Protein AF-A0A7C3B3W0-F1 (afdb_monomer_lite)

pLDDT: mean 92.13, std 6.23,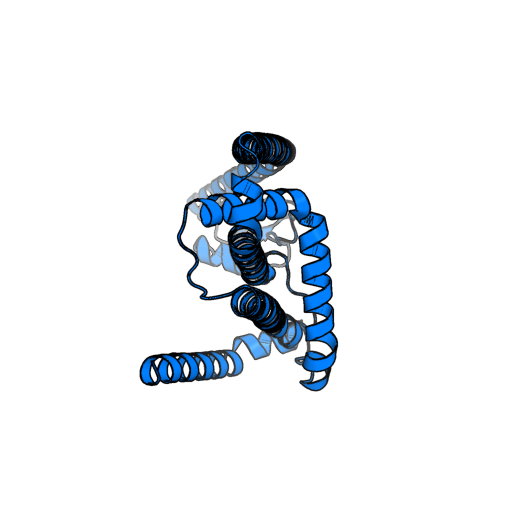 range [67.5, 98.5]

Radius of gyration: 25.46 Å; chains: 1; bounding box: 51×49×71 Å

Structure (mmCIF, N/CA/C/O backbone):
data_AF-A0A7C3B3W0-F1
#
_entry.id   AF-A0A7C3B3W0-F1
#
loop_
_atom_site.group_PDB
_atom_site.id
_atom_site.type_symbol
_atom_site.label_atom_id
_atom_site.label_alt_id
_atom_site.label_comp_id
_atom_site.label_asym_id
_atom_site.label_entity_id
_atom_site.label_seq_id
_atom_site.pdbx_PDB_ins_code
_atom_site.Cartn_x
_atom_site.Cartn_y
_atom_site.Cartn_z
_atom_site.occupancy
_atom_site.B_iso_or_equiv
_atom_site.auth_seq_id
_atom_site.auth_comp_id
_atom_site.auth_asym_id
_atom_site.auth_atom_id
_atom_site.pdbx_PDB_model_num
ATOM 1 N N . MET A 1 1 ? 15.198 -26.832 -5.710 1.00 67.50 1 MET A N 1
ATOM 2 C CA . MET A 1 1 ? 14.040 -26.046 -6.193 1.00 67.50 1 MET A CA 1
ATOM 3 C C . MET A 1 1 ? 12.711 -26.754 -5.912 1.00 67.50 1 MET A C 1
ATOM 5 O O . MET A 1 1 ? 11.933 -26.202 -5.154 1.00 67.50 1 MET A O 1
ATOM 9 N N . LEU A 1 2 ? 12.489 -27.991 -6.386 1.00 77.81 2 LEU A N 1
ATOM 10 C CA . LEU A 1 2 ? 11.231 -28.745 -6.178 1.00 77.81 2 LEU A CA 1
ATOM 11 C C . LEU A 1 2 ? 10.790 -28.906 -4.709 1.00 77.81 2 LEU A C 1
ATOM 13 O O . LEU A 1 2 ? 9.621 -28.700 -4.404 1.00 77.81 2 LEU A O 1
ATOM 17 N N . LEU A 1 3 ? 11.717 -29.217 -3.794 1.00 82.75 3 LEU A N 1
ATOM 18 C CA . LEU A 1 3 ? 11.401 -29.365 -2.366 1.00 82.75 3 LEU A CA 1
ATOM 19 C C . LEU A 1 3 ? 10.889 -28.055 -1.741 1.00 82.75 3 LEU A C 1
ATOM 21 O O . LEU A 1 3 ? 9.914 -28.068 -1.001 1.00 82.75 3 LEU A O 1
ATOM 25 N N . ALA A 1 4 ? 11.508 -26.921 -2.080 1.00 80.56 4 ALA A N 1
ATOM 26 C CA . ALA A 1 4 ? 11.092 -25.613 -1.575 1.00 80.56 4 ALA A CA 1
ATOM 27 C C . ALA A 1 4 ? 9.696 -25.238 -2.090 1.00 80.56 4 ALA A C 1
ATOM 29 O O . ALA A 1 4 ? 8.850 -24.800 -1.317 1.00 80.56 4 ALA A O 1
ATOM 30 N N . THR A 1 5 ? 9.423 -25.482 -3.375 1.00 81.88 5 THR A N 1
ATOM 31 C CA . THR A 1 5 ? 8.099 -25.251 -3.963 1.00 81.88 5 THR A CA 1
ATOM 32 C C . THR A 1 5 ? 7.031 -26.131 -3.311 1.00 81.88 5 THR A C 1
ATOM 34 O O . THR A 1 5 ? 5.960 -25.635 -2.975 1.00 81.88 5 THR A O 1
ATOM 37 N N . ALA A 1 6 ? 7.329 -27.411 -3.072 1.00 83.31 6 ALA A N 1
ATOM 38 C CA . ALA A 1 6 ? 6.405 -28.326 -2.404 1.00 83.31 6 ALA A CA 1
ATOM 39 C C . ALA A 1 6 ? 6.091 -27.886 -0.965 1.00 83.31 6 ALA A C 1
ATOM 41 O O . ALA A 1 6 ? 4.930 -27.914 -0.562 1.00 83.31 6 ALA A O 1
ATOM 42 N N . ILE A 1 7 ? 7.100 -27.424 -0.216 1.00 88.44 7 ILE A N 1
ATOM 43 C CA . ILE A 1 7 ? 6.913 -26.888 1.140 1.00 88.44 7 ILE A CA 1
ATOM 44 C C . ILE A 1 7 ? 6.023 -25.643 1.109 1.00 88.44 7 ILE A C 1
ATOM 46 O O . ILE A 1 7 ? 5.073 -25.569 1.882 1.00 88.44 7 ILE A O 1
ATOM 50 N N . ILE A 1 8 ? 6.281 -24.695 0.201 1.00 85.44 8 ILE A N 1
ATOM 51 C CA . ILE A 1 8 ? 5.470 -23.473 0.072 1.00 85.44 8 ILE A CA 1
ATOM 52 C C . ILE A 1 8 ? 4.007 -23.834 -0.197 1.00 85.44 8 ILE A C 1
ATOM 54 O O . ILE A 1 8 ? 3.123 -23.363 0.511 1.00 85.44 8 ILE A O 1
ATOM 58 N N . VAL A 1 9 ? 3.752 -24.720 -1.165 1.00 82.69 9 VAL A N 1
ATOM 59 C CA . VAL A 1 9 ? 2.390 -25.151 -1.508 1.00 82.69 9 VAL A CA 1
ATOM 60 C C . VAL A 1 9 ? 1.714 -25.847 -0.327 1.00 82.69 9 VAL A C 1
ATOM 62 O O . VAL A 1 9 ? 0.572 -25.526 -0.008 1.00 82.69 9 VAL A O 1
ATOM 65 N N . ALA A 1 10 ? 2.412 -26.759 0.353 1.00 86.69 10 ALA A N 1
ATOM 66 C CA . ALA A 1 10 ? 1.867 -27.457 1.513 1.00 86.69 10 ALA A CA 1
ATOM 67 C C . ALA A 1 10 ? 1.487 -26.478 2.636 1.00 86.69 10 ALA A C 1
ATOM 69 O O . ALA A 1 10 ? 0.379 -26.552 3.165 1.00 86.69 10 ALA A O 1
ATOM 70 N N . VAL A 1 11 ? 2.362 -25.520 2.955 1.00 89.31 11 VAL A N 1
ATOM 71 C CA . VAL A 1 11 ? 2.101 -24.492 3.975 1.00 89.31 11 VAL A CA 1
ATOM 72 C C . VAL A 1 11 ? 0.937 -23.588 3.564 1.00 89.31 11 VAL A C 1
ATOM 74 O O . VAL A 1 11 ? 0.076 -23.301 4.394 1.00 89.31 11 VAL A O 1
ATOM 77 N N . SER A 1 12 ? 0.847 -23.187 2.292 1.00 83.38 12 SER A N 1
ATOM 78 C CA . SER A 1 12 ? -0.283 -22.398 1.788 1.00 83.38 12 SER A CA 1
ATOM 79 C C . SER A 1 12 ? -1.613 -23.150 1.894 1.00 83.38 12 SER A C 1
ATOM 81 O O . SER A 1 12 ? -2.611 -22.559 2.301 1.00 83.38 12 SER A O 1
ATOM 83 N N . ILE A 1 13 ? -1.635 -24.451 1.585 1.00 81.81 13 ILE A N 1
ATOM 84 C CA . ILE A 1 13 ? -2.836 -25.288 1.725 1.00 81.81 13 ILE A CA 1
ATOM 85 C C . ILE A 1 13 ? -3.234 -25.415 3.196 1.00 81.81 13 ILE A C 1
ATOM 87 O O . ILE A 1 13 ? -4.403 -25.229 3.525 1.00 81.81 13 ILE A O 1
ATOM 91 N N . ILE A 1 14 ? -2.277 -25.679 4.091 1.00 88.81 14 ILE A N 1
ATOM 92 C CA . ILE A 1 14 ? -2.538 -25.752 5.537 1.00 88.81 14 ILE A CA 1
ATOM 93 C C . ILE A 1 14 ? -3.105 -24.421 6.042 1.00 88.81 14 ILE A C 1
ATOM 95 O O . ILE A 1 14 ? -4.118 -24.416 6.739 1.00 88.81 14 ILE A O 1
ATOM 99 N N . GLY A 1 15 ? -2.509 -23.293 5.646 1.00 79.56 15 GLY A N 1
ATOM 100 C CA . GLY A 1 15 ? -3.009 -21.961 5.985 1.00 79.56 15 GLY A CA 1
ATOM 101 C C . GLY A 1 15 ? -4.445 -21.736 5.506 1.00 79.56 15 GLY A C 1
ATOM 102 O O . GLY A 1 15 ? -5.266 -21.207 6.251 1.00 79.56 15 GLY A O 1
ATOM 103 N N . LEU A 1 16 ? -4.779 -22.206 4.302 1.00 78.56 16 LEU A N 1
ATOM 104 C CA . LEU A 1 16 ? -6.133 -22.119 3.757 1.00 78.56 16 LEU A CA 1
ATOM 105 C C . LEU A 1 16 ? -7.130 -22.983 4.542 1.00 78.56 16 LEU A C 1
ATOM 107 O O . LEU A 1 16 ? -8.228 -22.522 4.841 1.00 78.56 16 LEU A O 1
ATOM 111 N N . VAL A 1 17 ? -6.744 -24.200 4.933 1.00 81.75 17 VAL A N 1
ATOM 112 C CA . VAL A 1 17 ? -7.572 -25.073 5.780 1.00 81.75 17 VAL A CA 1
ATOM 113 C C . VAL A 1 17 ? -7.820 -24.432 7.146 1.00 81.75 17 VAL A C 1
ATOM 115 O O . VAL A 1 17 ? -8.965 -24.377 7.588 1.00 81.75 17 VAL A O 1
ATOM 118 N N . ILE A 1 18 ? -6.783 -23.885 7.789 1.00 85.94 18 ILE A N 1
ATOM 119 C CA . ILE A 1 18 ? -6.917 -23.162 9.065 1.00 85.94 18 ILE A CA 1
ATOM 120 C C . ILE A 1 18 ? -7.876 -21.980 8.908 1.00 85.94 18 ILE A C 1
ATOM 122 O O . ILE A 1 18 ? -8.756 -21.783 9.743 1.00 85.94 18 ILE A O 1
ATOM 126 N N . LEU A 1 19 ? -7.746 -21.217 7.820 1.00 78.38 19 LEU A N 1
ATOM 127 C CA . LEU A 1 19 ? -8.606 -20.072 7.554 1.00 78.38 19 LEU A CA 1
ATOM 128 C C . LEU A 1 19 ? -10.062 -20.500 7.372 1.00 78.38 19 LEU A C 1
ATOM 130 O O . LEU A 1 19 ? -10.935 -19.839 7.918 1.00 78.38 19 LEU A O 1
ATOM 134 N N . VAL A 1 20 ? -10.334 -21.606 6.671 1.00 79.00 20 VAL A N 1
ATOM 135 C CA . VAL A 1 20 ? -11.691 -22.161 6.500 1.00 79.00 20 VAL A CA 1
ATOM 136 C C . VAL A 1 20 ? -12.280 -22.644 7.828 1.00 79.00 20 VAL A C 1
ATOM 138 O O . VAL A 1 20 ? -13.456 -22.398 8.095 1.00 79.00 20 VAL A O 1
ATOM 141 N N . LEU A 1 21 ? -11.472 -23.281 8.676 1.00 83.88 21 LEU A N 1
ATOM 142 C CA . LEU A 1 21 ? -11.906 -23.833 9.963 1.00 83.88 21 LEU A CA 1
ATOM 143 C C . LEU A 1 21 ? -11.931 -22.804 11.105 1.00 83.88 21 LEU A C 1
ATOM 145 O O . LEU A 1 21 ? -12.349 -23.136 12.212 1.00 83.88 21 LEU A O 1
ATOM 149 N N . CYS A 1 22 ? -11.494 -21.566 10.861 1.00 85.12 22 CYS A N 1
ATOM 150 C CA . CYS A 1 22 ? -11.449 -20.528 11.882 1.00 85.12 22 CYS A CA 1
ATOM 151 C C . CYS A 1 22 ? -12.861 -20.254 12.441 1.00 85.12 22 CYS A C 1
ATOM 153 O O . CYS A 1 22 ? -13.749 -19.889 11.664 1.00 85.12 22 CYS A O 1
ATOM 155 N N . PRO A 1 23 ? -13.088 -20.363 13.767 1.00 81.75 23 PRO A N 1
ATOM 156 C CA . PRO A 1 23 ? -14.412 -20.176 14.372 1.00 81.75 23 PRO A CA 1
ATOM 157 C C . PRO A 1 23 ? -14.975 -18.774 14.115 1.00 81.75 23 PRO A C 1
ATOM 159 O O . PRO A 1 23 ? -16.183 -18.599 13.975 1.00 81.75 23 PRO A O 1
ATOM 162 N N . ASN A 1 24 ? -14.095 -17.788 13.927 1.00 80.12 24 ASN A N 1
ATOM 163 C CA . ASN A 1 24 ? -14.476 -16.419 13.595 1.00 80.12 24 ASN A CA 1
ATOM 164 C C . ASN A 1 24 ? -15.169 -16.295 12.221 1.00 80.12 24 ASN A C 1
ATOM 166 O O . ASN A 1 24 ? -15.796 -15.280 11.929 1.00 80.12 24 ASN A O 1
ATOM 170 N N . ASN A 1 25 ? -15.100 -17.323 11.363 1.00 81.62 25 ASN A N 1
ATOM 171 C CA . ASN A 1 25 ? -15.891 -17.366 10.132 1.00 81.62 25 ASN A CA 1
ATOM 172 C C . ASN A 1 25 ? -17.393 -17.444 10.401 1.00 81.62 25 ASN A C 1
ATOM 174 O O . ASN A 1 25 ? -18.154 -16.960 9.567 1.00 81.62 25 ASN A O 1
ATOM 178 N N . TYR A 1 26 ? -17.814 -18.056 11.511 1.00 80.06 26 TYR A N 1
ATOM 179 C CA . TYR A 1 26 ? -19.223 -18.133 11.887 1.00 80.06 26 TYR A CA 1
ATOM 180 C C . TYR A 1 26 ? -19.746 -16.746 12.272 1.00 80.06 26 TYR A C 1
ATOM 182 O O . TYR A 1 26 ? -20.673 -16.246 11.641 1.00 80.06 26 TYR A O 1
ATOM 190 N N . GLU A 1 27 ? -19.057 -16.072 13.197 1.00 78.12 27 GLU A N 1
ATOM 191 C CA . GLU A 1 27 ? -19.344 -14.685 13.589 1.00 78.12 27 GLU A CA 1
ATOM 192 C C . GLU A 1 27 ? -19.317 -13.732 12.389 1.00 78.12 27 GLU A C 1
ATOM 194 O O . GLU A 1 27 ? -20.199 -12.890 12.211 1.00 78.12 27 GLU A O 1
ATOM 199 N N . ARG A 1 28 ? -18.340 -13.896 11.488 1.00 78.19 28 ARG A N 1
ATOM 200 C CA . ARG A 1 28 ? -18.291 -13.109 10.253 1.00 78.19 28 ARG A CA 1
ATOM 201 C C . ARG A 1 28 ? -19.505 -13.368 9.366 1.00 78.19 28 ARG A C 1
ATOM 203 O O . ARG A 1 28 ? -20.026 -12.422 8.794 1.00 78.19 28 ARG A O 1
ATOM 210 N N . GLN A 1 29 ? -19.946 -14.615 9.215 1.00 81.94 29 GLN A N 1
ATOM 211 C CA . GLN A 1 29 ? -21.098 -14.939 8.368 1.00 81.94 29 GLN A CA 1
ATOM 212 C C . GLN A 1 29 ? -22.417 -14.427 8.944 1.00 81.94 29 GLN A C 1
ATOM 214 O O . GLN A 1 29 ? -23.298 -14.052 8.172 1.00 81.94 29 GLN A O 1
ATOM 219 N N . LEU A 1 30 ? -22.539 -14.364 10.271 1.00 80.50 30 LEU A N 1
ATOM 220 C CA . LEU A 1 30 ? -23.678 -13.729 10.931 1.00 80.50 30 LEU A CA 1
ATOM 221 C C . LEU A 1 30 ? -23.727 -12.221 10.645 1.00 80.50 30 LEU A C 1
ATOM 223 O O . LEU A 1 30 ? -24.792 -11.701 10.327 1.00 80.50 30 LEU A O 1
ATOM 227 N N . ASN A 1 31 ? -22.577 -11.541 10.689 1.00 77.81 31 ASN A N 1
ATOM 228 C CA . ASN A 1 31 ? -22.502 -10.083 10.545 1.00 77.81 31 ASN A CA 1
ATOM 229 C C . ASN A 1 31 ? -22.419 -9.590 9.085 1.00 77.81 31 ASN A C 1
ATOM 231 O O . ASN A 1 31 ? -23.000 -8.566 8.739 1.00 77.81 31 ASN A O 1
ATOM 235 N N . ALA A 1 32 ? -21.698 -10.300 8.214 1.00 77.12 32 ALA A N 1
ATOM 236 C CA . ALA A 1 32 ? -21.425 -9.907 6.823 1.00 77.12 32 ALA A CA 1
ATOM 237 C C . ALA A 1 32 ? -22.167 -10.770 5.780 1.00 77.12 32 ALA A C 1
ATOM 239 O O . ALA A 1 32 ? -22.070 -10.528 4.573 1.00 77.12 32 ALA A O 1
ATOM 240 N N . GLY A 1 33 ? -22.916 -11.780 6.230 1.00 81.62 33 GLY A N 1
ATOM 241 C CA . GLY A 1 33 ? -23.601 -12.742 5.374 1.00 81.62 33 GLY A CA 1
ATOM 242 C C . GLY A 1 33 ? -22.693 -13.860 4.850 1.00 81.62 33 GLY A C 1
ATOM 243 O O . GLY A 1 33 ? -21.499 -13.946 5.139 1.00 81.62 33 GLY A O 1
ATOM 244 N N . LEU A 1 34 ? -23.279 -14.757 4.052 1.00 80.81 34 LEU A N 1
ATOM 245 C CA . LEU A 1 34 ? -22.560 -15.886 3.449 1.00 80.81 34 LEU A CA 1
ATOM 246 C C . LEU A 1 34 ? -21.390 -15.402 2.566 1.00 80.81 34 LEU A C 1
ATOM 248 O O . LEU A 1 34 ? -21.446 -14.305 2.025 1.00 80.81 34 LEU A O 1
ATOM 252 N N . PRO A 1 35 ? -20.333 -16.188 2.336 1.00 79.31 35 PRO A N 1
ATOM 253 C CA . PRO A 1 35 ? -19.278 -15.802 1.398 1.00 79.31 35 PRO A CA 1
ATOM 254 C C . PRO A 1 35 ? -19.789 -15.645 -0.047 1.00 79.31 35 PRO A C 1
ATOM 256 O O . PRO A 1 35 ? -20.918 -16.024 -0.385 1.00 79.31 35 PRO A O 1
ATOM 259 N N . ASN A 1 36 ? -18.972 -15.040 -0.912 1.00 82.25 36 ASN A N 1
ATOM 260 C CA . ASN A 1 36 ? -19.249 -14.995 -2.350 1.00 82.25 36 ASN A CA 1
ATOM 261 C C . ASN A 1 36 ? -19.024 -16.364 -3.010 1.00 82.25 36 ASN A C 1
ATOM 263 O O . ASN A 1 36 ? -18.107 -17.103 -2.653 1.00 82.25 36 ASN A O 1
ATOM 267 N N . ASN A 1 37 ? -19.827 -16.670 -4.032 1.00 88.56 37 ASN A N 1
ATOM 268 C CA . ASN A 1 37 ? -19.640 -17.868 -4.851 1.00 88.56 37 ASN A CA 1
ATOM 269 C C . ASN A 1 37 ? -18.349 -17.770 -5.674 1.00 88.56 37 ASN A C 1
ATOM 271 O O . ASN A 1 37 ? -18.000 -16.692 -6.153 1.00 88.56 37 ASN A O 1
ATOM 275 N N . ILE A 1 38 ? -17.709 -18.913 -5.936 1.00 87.88 38 ILE A N 1
ATOM 276 C CA . ILE A 1 38 ? -16.471 -19.011 -6.730 1.00 87.88 38 ILE A CA 1
ATOM 277 C C . ILE A 1 38 ? -16.612 -18.315 -8.096 1.00 87.88 38 ILE A C 1
ATOM 279 O O . ILE A 1 38 ? -15.707 -17.605 -8.520 1.00 87.88 38 ILE A O 1
ATOM 283 N N . ASN A 1 39 ? -17.773 -18.426 -8.749 1.00 89.94 39 ASN A N 1
ATOM 284 C CA . ASN A 1 39 ? -18.024 -17.763 -10.035 1.00 89.94 39 ASN A CA 1
ATOM 285 C C . ASN A 1 39 ? -17.887 -16.235 -9.942 1.00 89.94 39 ASN A C 1
ATOM 287 O O . ASN A 1 39 ? -17.253 -15.625 -10.796 1.00 89.94 39 ASN A O 1
ATOM 291 N N . LYS A 1 40 ? -18.401 -15.627 -8.863 1.00 89.38 40 LYS A N 1
ATOM 292 C CA . LYS A 1 40 ? -18.273 -14.182 -8.629 1.00 89.38 40 LYS A CA 1
ATOM 293 C C . LYS A 1 40 ? -16.825 -13.769 -8.366 1.00 89.38 40 LYS A C 1
ATOM 295 O O . LYS A 1 40 ? -16.450 -12.646 -8.674 1.00 89.38 40 LYS A O 1
ATOM 300 N N . LEU A 1 41 ? -16.003 -14.662 -7.812 1.00 89.62 41 LEU A N 1
ATOM 301 C CA . LEU A 1 41 ? -14.576 -14.397 -7.611 1.00 89.62 41 LEU A CA 1
ATOM 302 C C . LEU A 1 41 ? -13.832 -14.299 -8.946 1.00 89.62 41 LEU A C 1
ATOM 304 O O . LEU A 1 41 ? -13.031 -13.385 -9.126 1.00 89.62 41 LEU A O 1
ATOM 308 N N . PHE A 1 42 ? -14.125 -15.201 -9.886 1.00 91.25 42 PHE A N 1
ATOM 309 C CA . PHE A 1 42 ? -13.550 -15.158 -11.233 1.00 91.25 42 PHE A CA 1
ATOM 310 C C . PHE A 1 42 ? -14.085 -13.997 -12.075 1.00 91.25 42 PHE A C 1
ATOM 312 O O . PHE A 1 42 ? -13.363 -13.492 -12.928 1.00 91.25 42 PHE A O 1
ATOM 319 N N . GLU A 1 43 ? -15.318 -13.559 -11.824 1.00 93.81 43 GLU A N 1
ATOM 320 C CA . GLU A 1 43 ? -15.920 -12.407 -12.496 1.00 93.81 43 GLU A CA 1
ATOM 321 C C . GLU A 1 43 ? -15.340 -11.078 -11.986 1.00 93.81 43 GLU A C 1
ATOM 323 O O . GLU A 1 43 ? -14.808 -10.288 -12.765 1.00 93.81 43 GLU A O 1
ATOM 328 N N . PHE A 1 44 ? -15.389 -10.831 -10.672 1.00 93.75 44 PHE A N 1
ATOM 329 C CA . PHE A 1 44 ? -15.013 -9.532 -10.106 1.00 93.75 44 PHE A CA 1
ATOM 330 C C . PHE A 1 44 ? -13.527 -9.405 -9.775 1.00 93.75 44 PHE A C 1
ATOM 332 O O . PHE A 1 44 ? -12.998 -8.298 -9.821 1.00 93.75 44 PHE A O 1
ATOM 339 N N . GLY A 1 45 ? -12.829 -10.501 -9.461 1.00 94.19 45 GLY A N 1
ATOM 340 C CA . GLY A 1 45 ? -11.410 -10.473 -9.092 1.00 94.19 45 GLY A CA 1
ATOM 341 C C . GLY A 1 45 ? -10.525 -9.804 -10.153 1.00 94.19 45 GLY A C 1
ATOM 342 O O . GLY A 1 45 ? -9.831 -8.838 -9.827 1.00 94.19 45 GLY A O 1
ATOM 343 N N . PRO A 1 46 ? -10.573 -10.245 -11.426 1.00 96.75 46 PRO A N 1
ATOM 344 C CA . PRO A 1 46 ? -9.822 -9.629 -12.519 1.00 96.75 46 PRO A CA 1
ATOM 345 C C . PRO A 1 46 ? -10.144 -8.144 -12.726 1.00 96.75 46 PRO A C 1
ATOM 347 O O . PRO A 1 46 ? -9.228 -7.341 -12.915 1.00 96.75 46 PRO A O 1
ATOM 350 N N . VAL A 1 47 ? -11.430 -7.777 -12.651 1.00 96.75 47 VAL A N 1
ATOM 351 C CA . VAL A 1 47 ? -11.907 -6.393 -12.811 1.00 96.75 47 VAL A CA 1
ATOM 352 C C . VAL A 1 47 ? -11.380 -5.510 -11.684 1.00 96.75 47 VAL A C 1
ATOM 354 O O . VAL A 1 47 ? -10.836 -4.439 -11.933 1.00 96.75 47 VAL A O 1
ATOM 357 N N . PHE A 1 48 ? -11.468 -5.974 -10.439 1.00 95.94 48 PHE A N 1
ATOM 358 C CA . PHE A 1 48 ? -10.954 -5.251 -9.279 1.00 95.94 48 PHE A CA 1
ATOM 359 C C . PHE A 1 48 ? -9.431 -5.133 -9.303 1.00 95.94 48 PHE A C 1
ATOM 361 O O . PHE A 1 48 ? -8.909 -4.080 -8.948 1.00 95.94 48 PHE A O 1
ATOM 368 N N . GLY A 1 49 ? -8.718 -6.156 -9.782 1.00 96.88 49 GLY A N 1
ATOM 369 C CA . GLY A 1 49 ? -7.273 -6.082 -9.998 1.00 96.88 49 GLY A CA 1
ATOM 370 C C . GLY A 1 49 ? -6.880 -5.022 -11.028 1.00 96.88 49 GLY A C 1
ATOM 371 O O . GLY A 1 49 ? -5.939 -4.266 -10.798 1.00 96.88 49 GLY A O 1
ATOM 372 N N . LEU A 1 50 ? -7.616 -4.915 -12.140 1.00 97.56 50 LEU A N 1
ATOM 373 C CA . LEU A 1 50 ? -7.382 -3.868 -13.142 1.00 97.56 50 LEU A CA 1
ATOM 374 C C . LEU A 1 50 ? -7.707 -2.475 -12.598 1.00 97.56 50 LEU A C 1
ATOM 376 O O . LEU A 1 50 ? -6.887 -1.569 -12.734 1.00 97.56 50 LEU A O 1
ATOM 380 N N . ASN A 1 51 ? -8.851 -2.325 -11.928 1.00 96.81 51 ASN A N 1
ATOM 381 C CA . ASN A 1 51 ? -9.245 -1.065 -11.298 1.00 96.81 51 ASN A CA 1
ATOM 382 C C . ASN A 1 51 ? -8.213 -0.615 -10.258 1.00 96.81 51 ASN A C 1
ATOM 384 O O . ASN A 1 51 ? -7.883 0.567 -10.195 1.00 96.81 51 ASN A O 1
ATOM 388 N N . PHE A 1 52 ? -7.667 -1.551 -9.474 1.00 97.25 52 PHE A N 1
ATOM 389 C CA . PHE A 1 52 ? -6.582 -1.272 -8.539 1.00 97.25 52 PHE A CA 1
ATOM 390 C C . PHE A 1 52 ? -5.349 -0.730 -9.261 1.00 97.25 52 PHE A C 1
ATOM 392 O O . PHE A 1 52 ? -4.836 0.313 -8.875 1.00 97.25 52 PHE A O 1
ATOM 399 N N . ILE A 1 53 ? -4.896 -1.392 -10.330 1.00 97.81 53 ILE A N 1
ATOM 400 C CA . ILE A 1 53 ? -3.726 -0.949 -11.101 1.00 97.81 53 ILE A CA 1
ATOM 401 C C . ILE A 1 53 ? -3.958 0.444 -11.698 1.00 97.81 53 ILE A C 1
ATOM 403 O O . ILE A 1 53 ? -3.089 1.307 -11.578 1.00 97.81 53 ILE A O 1
ATOM 407 N N . GLU A 1 54 ? -5.124 0.692 -12.300 1.00 97.56 54 GLU A N 1
ATOM 408 C CA . GLU A 1 54 ? -5.485 2.005 -12.849 1.00 97.56 54 GLU A CA 1
ATOM 409 C C . GLU A 1 54 ? -5.469 3.085 -11.761 1.00 97.56 54 GLU A C 1
ATOM 411 O O . GLU A 1 54 ? -4.848 4.139 -11.929 1.00 97.56 54 GLU A O 1
ATOM 416 N N . TYR A 1 55 ? -6.111 2.802 -10.627 1.00 96.25 55 TYR A N 1
ATOM 417 C CA . TYR A 1 55 ? -6.151 3.700 -9.482 1.00 96.25 55 TYR A CA 1
ATOM 418 C C . TYR A 1 55 ? -4.748 3.971 -8.928 1.00 96.25 55 TYR A C 1
ATOM 420 O O . TYR A 1 55 ? -4.393 5.125 -8.701 1.00 96.25 55 TYR A O 1
ATOM 428 N N . SER A 1 56 ? -3.914 2.941 -8.773 1.00 96.50 56 SER A N 1
ATOM 429 C CA . SER A 1 56 ? -2.547 3.070 -8.270 1.00 96.50 56 SER A CA 1
ATOM 430 C C . SER A 1 56 ? -1.651 3.868 -9.212 1.00 96.50 56 SER A C 1
ATOM 432 O O . SER A 1 56 ? -0.887 4.708 -8.746 1.00 96.50 56 SER A O 1
ATOM 434 N N . ILE A 1 57 ? -1.751 3.662 -10.528 1.00 96.19 57 ILE A N 1
ATOM 435 C CA . ILE A 1 57 ? -0.962 4.426 -11.505 1.00 96.19 57 ILE A CA 1
ATOM 436 C C . ILE A 1 57 ? -1.352 5.907 -11.476 1.00 96.19 57 ILE A C 1
ATOM 438 O O . ILE A 1 57 ? -0.479 6.773 -11.521 1.00 96.19 57 ILE A O 1
ATOM 442 N N . ARG A 1 58 ? -2.650 6.213 -11.361 1.00 96.06 58 ARG A N 1
ATOM 443 C CA . ARG A 1 58 ? -3.130 7.600 -11.270 1.00 96.06 58 ARG A CA 1
ATOM 444 C C . ARG A 1 58 ? -2.779 8.250 -9.934 1.00 96.06 58 ARG A C 1
ATOM 446 O O . ARG A 1 58 ? -2.312 9.386 -9.921 1.00 96.06 58 ARG A O 1
ATOM 453 N N . GLY A 1 59 ? -2.979 7.533 -8.830 1.00 92.94 59 GLY A N 1
ATOM 454 C CA . GLY A 1 59 ? -2.777 8.038 -7.472 1.00 92.94 59 GLY A CA 1
ATOM 455 C C . GLY A 1 59 ? -1.309 8.149 -7.059 1.00 92.94 59 GLY A C 1
ATOM 456 O O . GLY A 1 59 ? -0.962 9.035 -6.285 1.00 92.94 59 GLY A O 1
ATOM 457 N N . TYR A 1 60 ? -0.435 7.293 -7.599 1.00 93.62 60 TYR A N 1
ATOM 458 C CA . TYR A 1 60 ? 0.987 7.221 -7.242 1.00 93.62 60 TYR A CA 1
ATOM 459 C C . TYR A 1 60 ? 1.918 7.465 -8.437 1.00 93.62 60 TYR A C 1
ATOM 461 O O . TYR A 1 60 ? 3.028 6.935 -8.484 1.00 93.62 60 TYR A O 1
ATOM 469 N N . SER A 1 61 ? 1.493 8.290 -9.395 1.00 94.50 61 SER A N 1
ATOM 470 C CA . SER A 1 61 ? 2.256 8.595 -10.614 1.00 94.50 61 SER A CA 1
ATOM 471 C C . SER A 1 61 ? 3.681 9.098 -10.334 1.00 94.50 61 SER A C 1
ATOM 473 O O . SER A 1 61 ? 4.629 8.616 -10.952 1.00 94.50 61 SER A O 1
ATOM 475 N N . ILE A 1 62 ? 3.851 10.009 -9.366 1.00 93.94 62 ILE A N 1
ATOM 476 C CA . ILE A 1 62 ? 5.160 10.571 -8.989 1.00 93.94 62 ILE A CA 1
ATOM 477 C C . ILE A 1 62 ? 6.086 9.491 -8.380 1.00 93.94 62 ILE A C 1
ATOM 479 O O . ILE A 1 62 ? 7.177 9.298 -8.922 1.00 93.94 62 ILE A O 1
ATOM 483 N N . PRO A 1 63 ? 5.690 8.735 -7.329 1.00 94.31 63 PRO A N 1
ATOM 484 C CA . PRO A 1 63 ? 6.480 7.606 -6.829 1.00 94.31 63 PRO A CA 1
ATOM 485 C C . PRO A 1 63 ? 6.825 6.563 -7.892 1.00 94.31 63 PRO A C 1
ATOM 487 O O . PRO A 1 63 ? 7.964 6.109 -7.953 1.00 94.31 63 PRO A O 1
ATOM 490 N N . ILE A 1 64 ? 5.861 6.187 -8.738 1.00 96.06 64 ILE A N 1
ATOM 491 C CA . ILE A 1 64 ? 6.070 5.187 -9.792 1.00 96.06 64 ILE A CA 1
ATOM 492 C C . ILE A 1 64 ? 7.129 5.673 -10.783 1.00 96.06 64 ILE A C 1
ATOM 494 O O . ILE A 1 64 ? 8.031 4.914 -11.138 1.00 96.06 64 ILE A O 1
ATOM 498 N N . LEU A 1 65 ? 7.066 6.945 -11.189 1.00 95.94 65 LEU A N 1
ATOM 499 C CA . LEU A 1 65 ? 8.067 7.539 -12.069 1.00 95.94 65 LEU A CA 1
ATOM 500 C C . LEU A 1 65 ? 9.453 7.577 -11.409 1.00 95.94 65 LEU A C 1
ATOM 502 O O . LEU A 1 65 ? 10.441 7.241 -12.057 1.00 95.94 65 LEU A O 1
ATOM 506 N N . ALA A 1 66 ? 9.535 7.926 -10.123 1.00 95.81 66 ALA A N 1
ATOM 507 C CA . ALA A 1 66 ? 10.796 7.911 -9.383 1.00 95.81 66 ALA A CA 1
ATOM 508 C C . ALA A 1 66 ? 11.409 6.502 -9.327 1.00 95.81 66 ALA A C 1
ATOM 510 O O . ALA A 1 66 ? 12.588 6.329 -9.626 1.00 95.81 66 ALA A O 1
ATOM 511 N N . VAL A 1 67 ? 10.602 5.484 -9.008 1.00 97.50 67 VAL A N 1
ATOM 512 C CA . VAL A 1 67 ? 11.029 4.074 -8.974 1.00 97.50 67 VAL A CA 1
ATOM 513 C C . VAL A 1 67 ? 11.517 3.610 -10.346 1.00 97.50 67 VAL A C 1
ATOM 515 O O . VAL A 1 67 ? 12.570 2.979 -10.435 1.00 97.50 67 VAL A O 1
ATOM 518 N N . LEU A 1 68 ? 10.795 3.955 -11.416 1.00 97.38 68 LEU A N 1
ATOM 519 C CA . LEU A 1 68 ? 11.205 3.661 -12.790 1.00 97.38 68 LEU A CA 1
ATOM 520 C C . LEU A 1 68 ? 12.557 4.294 -13.127 1.00 97.38 68 LEU A C 1
ATOM 522 O O . LEU A 1 68 ? 13.426 3.614 -13.663 1.00 97.38 68 LEU A O 1
ATOM 526 N N . LEU A 1 69 ? 12.753 5.573 -12.798 1.00 96.50 69 LEU A N 1
ATOM 527 C CA . LEU A 1 69 ? 14.006 6.282 -13.064 1.00 96.50 69 LEU A CA 1
ATOM 528 C C . LEU A 1 69 ? 15.177 5.695 -12.274 1.00 96.50 69 LEU A C 1
ATOM 530 O O . LEU A 1 69 ? 16.241 5.480 -12.851 1.00 96.50 69 LEU A O 1
ATOM 534 N N . ILE A 1 70 ? 14.978 5.383 -10.989 1.00 97.38 70 ILE A N 1
ATOM 535 C CA . ILE A 1 70 ? 15.985 4.704 -10.162 1.00 97.38 70 ILE A CA 1
ATOM 536 C C . ILE A 1 70 ? 16.384 3.379 -10.814 1.00 97.38 70 ILE A C 1
ATOM 538 O O . ILE A 1 70 ? 17.569 3.119 -11.009 1.00 97.38 70 ILE A O 1
ATOM 542 N N . ALA A 1 71 ? 15.406 2.557 -11.192 1.00 97.69 71 ALA A N 1
ATOM 543 C CA . ALA A 1 71 ? 15.666 1.277 -11.833 1.00 97.69 71 ALA A CA 1
ATOM 544 C C . ALA A 1 71 ? 16.397 1.430 -13.175 1.00 97.69 71 ALA A C 1
ATOM 546 O O . ALA A 1 71 ? 17.374 0.727 -13.423 1.00 97.69 71 ALA A O 1
ATOM 547 N N . ILE A 1 72 ? 15.993 2.388 -14.015 1.00 96.38 72 ILE A N 1
ATOM 548 C CA . ILE A 1 72 ? 16.686 2.684 -15.275 1.00 96.38 72 ILE A CA 1
ATOM 549 C C . ILE A 1 72 ? 18.150 3.040 -14.993 1.00 96.38 72 ILE A C 1
ATOM 551 O O . ILE A 1 72 ? 19.040 2.412 -15.559 1.00 96.38 72 ILE A O 1
ATOM 555 N N . LEU A 1 73 ? 18.425 3.968 -14.073 1.00 95.12 73 LEU A N 1
ATOM 556 C CA . LEU A 1 73 ? 19.794 4.368 -13.723 1.00 95.12 73 LEU A CA 1
ATOM 557 C C . LEU A 1 73 ? 20.638 3.189 -13.209 1.00 95.12 73 LEU A C 1
ATOM 559 O O . LEU A 1 73 ? 21.780 3.026 -13.639 1.00 95.12 73 LEU A O 1
ATOM 563 N N . ILE A 1 74 ? 20.068 2.325 -12.362 1.00 95.94 74 ILE A N 1
ATOM 564 C CA . ILE A 1 74 ? 20.735 1.103 -11.881 1.00 95.94 74 ILE A CA 1
ATOM 565 C C . ILE A 1 74 ? 21.051 0.158 -13.049 1.00 95.94 74 ILE A C 1
ATOM 567 O O . ILE A 1 74 ? 22.159 -0.372 -13.149 1.00 95.94 74 ILE A O 1
ATOM 571 N N . SER A 1 75 ? 20.105 -0.055 -13.963 1.00 95.81 75 SER A N 1
ATOM 572 C CA . SER A 1 75 ? 20.316 -0.949 -15.110 1.00 95.81 75 SER A CA 1
ATOM 573 C C . SER A 1 75 ? 21.364 -0.446 -16.105 1.00 95.81 75 SER A C 1
ATOM 575 O O . SER A 1 75 ? 22.040 -1.252 -16.736 1.00 95.81 75 SER A O 1
ATOM 577 N N . LEU A 1 76 ? 21.577 0.870 -16.206 1.00 92.81 76 LEU A N 1
ATOM 578 C CA . LEU A 1 76 ? 22.660 1.430 -17.023 1.00 92.81 76 LEU A CA 1
ATOM 579 C C . LEU A 1 76 ? 24.044 1.069 -16.462 1.00 92.81 76 LEU A C 1
ATOM 581 O O . LEU A 1 76 ? 24.967 0.786 -17.232 1.00 92.81 76 LEU A O 1
ATOM 585 N N . GLN A 1 77 ? 24.164 1.035 -15.133 1.00 92.44 77 GLN A N 1
ATOM 586 C CA . GLN A 1 77 ? 25.405 0.752 -14.405 1.00 92.44 77 GLN A CA 1
ATOM 587 C C . GLN A 1 77 ? 25.684 -0.746 -14.213 1.00 92.44 77 GLN A C 1
ATOM 589 O O . GLN A 1 77 ? 26.791 -1.115 -13.830 1.00 92.44 77 GLN A O 1
ATOM 594 N N . THR A 1 78 ? 24.705 -1.611 -14.476 1.00 93.44 78 THR A N 1
ATOM 595 C CA . THR A 1 78 ? 24.824 -3.064 -14.295 1.00 93.44 78 THR A CA 1
ATOM 596 C C . THR A 1 78 ? 24.954 -3.791 -15.630 1.00 93.44 78 THR A C 1
ATOM 598 O O . THR A 1 78 ? 24.619 -3.269 -16.697 1.00 93.44 78 THR A O 1
ATOM 601 N N . GLU A 1 79 ? 25.484 -5.011 -15.589 1.00 90.75 79 GLU A N 1
ATOM 602 C CA . GLU A 1 79 ? 25.493 -5.891 -16.755 1.00 90.75 79 GLU A CA 1
ATOM 603 C C . GLU A 1 79 ? 24.083 -6.415 -17.042 1.00 90.75 79 GLU A C 1
ATOM 605 O O . GLU A 1 79 ? 23.292 -6.656 -16.127 1.00 90.75 79 GLU A O 1
ATOM 610 N N . THR A 1 80 ? 23.761 -6.587 -18.325 1.00 90.00 80 THR A N 1
ATOM 611 C CA . THR A 1 80 ? 22.487 -7.194 -18.717 1.00 90.00 80 THR A CA 1
ATOM 612 C C . THR A 1 80 ? 22.514 -8.683 -18.366 1.00 90.00 80 THR A C 1
ATOM 614 O O . THR A 1 80 ? 23.418 -9.390 -18.813 1.00 90.00 80 THR A O 1
ATOM 617 N N . PRO A 1 81 ? 21.524 -9.202 -17.619 1.00 88.81 81 PRO A N 1
ATOM 618 C CA . PRO A 1 81 ? 21.413 -10.638 -17.382 1.00 88.81 81 PRO A CA 1
ATOM 619 C C . PRO A 1 81 ? 20.905 -11.390 -18.624 1.00 88.81 81 PRO A C 1
ATOM 621 O O . PRO A 1 81 ? 20.878 -12.619 -18.636 1.00 88.81 81 PRO A O 1
ATOM 624 N N . PHE A 1 82 ? 20.472 -10.668 -19.662 1.00 90.50 82 PHE A N 1
ATOM 625 C CA . PHE A 1 82 ? 19.892 -11.227 -20.876 1.00 90.50 82 PHE A CA 1
ATOM 626 C C . PHE A 1 82 ? 20.860 -11.156 -22.053 1.00 90.50 82 PHE A C 1
ATOM 628 O O . PHE A 1 82 ? 21.592 -10.179 -22.217 1.00 90.50 82 PHE A O 1
ATOM 635 N N . ILE A 1 83 ? 20.795 -12.185 -22.901 1.00 82.94 83 ILE A N 1
ATOM 636 C CA . ILE A 1 83 ? 21.619 -12.324 -24.109 1.00 82.94 83 ILE A CA 1
ATOM 637 C C . ILE A 1 83 ? 21.129 -11.387 -25.229 1.00 82.94 83 ILE A C 1
ATOM 639 O O . ILE A 1 83 ? 21.932 -10.946 -26.047 1.00 82.94 83 ILE A O 1
ATOM 643 N N . GLY A 1 84 ? 19.832 -11.056 -25.274 1.00 90.44 84 GLY A N 1
ATOM 644 C CA . GLY A 1 84 ? 19.251 -10.281 -26.369 1.00 90.44 84 GLY A CA 1
ATOM 645 C C . GLY A 1 84 ? 17.990 -9.485 -26.018 1.00 90.44 84 GLY A C 1
ATOM 646 O O . GLY A 1 84 ? 17.410 -9.584 -24.938 1.00 90.44 84 GLY A O 1
ATOM 647 N N . PHE A 1 85 ? 17.570 -8.655 -26.979 1.00 92.88 85 PHE A N 1
ATOM 648 C CA . PHE A 1 85 ? 16.417 -7.748 -26.884 1.00 92.88 85 PHE A CA 1
ATOM 649 C C . PHE A 1 85 ? 15.091 -8.490 -26.656 1.00 92.88 85 PHE A C 1
ATOM 651 O O . PHE A 1 85 ? 14.225 -8.038 -25.904 1.00 92.88 85 PHE A O 1
ATOM 658 N N . LYS A 1 86 ? 14.926 -9.641 -27.316 1.00 95.69 86 LYS A N 1
ATOM 659 C CA . LYS A 1 86 ? 13.693 -10.432 -27.280 1.00 95.69 86 LYS A CA 1
ATOM 660 C C . LYS A 1 86 ? 13.470 -11.034 -25.895 1.00 95.69 86 LYS A C 1
ATOM 662 O O . LYS A 1 86 ? 12.348 -11.015 -25.398 1.00 95.69 86 LYS A O 1
ATOM 667 N N . GLU A 1 87 ? 14.531 -11.534 -25.276 1.00 95.19 87 GLU A N 1
ATOM 668 C CA . GLU A 1 87 ? 14.528 -12.144 -23.951 1.00 95.19 87 GLU A CA 1
ATOM 669 C C . GLU A 1 87 ? 14.091 -11.130 -22.891 1.00 95.19 87 GLU A C 1
ATOM 671 O O . GLU A 1 87 ? 13.201 -11.426 -22.096 1.00 95.19 87 GLU A O 1
ATOM 676 N N . THR A 1 88 ? 14.629 -9.907 -22.944 1.00 94.81 88 THR A N 1
ATOM 677 C CA . THR A 1 88 ? 14.267 -8.826 -22.016 1.00 94.81 88 THR A CA 1
ATOM 678 C C . THR A 1 88 ? 12.801 -8.411 -22.153 1.00 94.81 88 THR A C 1
ATOM 680 O O . THR A 1 88 ? 12.117 -8.217 -21.149 1.00 94.81 88 THR A O 1
ATOM 683 N N . ILE A 1 89 ? 12.279 -8.312 -23.383 1.00 96.12 89 ILE A N 1
ATOM 684 C CA . ILE A 1 89 ? 10.861 -7.986 -23.613 1.00 96.12 89 ILE A CA 1
ATOM 685 C C . ILE A 1 89 ? 9.945 -9.095 -23.098 1.00 96.12 89 ILE A C 1
ATOM 687 O O . ILE A 1 89 ? 8.965 -8.808 -22.410 1.00 96.12 89 ILE A O 1
ATOM 691 N N . ILE A 1 90 ? 10.254 -10.356 -23.417 1.00 96.75 90 ILE A N 1
ATOM 692 C CA . ILE A 1 90 ? 9.472 -11.502 -22.938 1.00 96.75 90 ILE A CA 1
ATOM 693 C C . ILE A 1 90 ? 9.472 -11.520 -21.411 1.00 96.75 90 ILE A C 1
ATOM 695 O O . ILE A 1 90 ? 8.409 -11.666 -20.813 1.00 96.75 90 ILE A O 1
ATOM 699 N N . PHE A 1 91 ? 10.632 -11.314 -20.785 1.00 96.19 91 PHE A N 1
ATOM 700 C CA . PHE A 1 91 ? 10.741 -11.238 -19.335 1.00 96.19 91 PHE A CA 1
ATOM 701 C C . PHE A 1 91 ? 9.857 -10.125 -18.759 1.00 96.19 91 PHE A C 1
ATOM 703 O O . PHE A 1 91 ? 9.055 -10.405 -17.874 1.00 96.19 91 PHE A O 1
ATOM 710 N N . GLY A 1 92 ? 9.903 -8.911 -19.318 1.00 95.88 92 GLY A N 1
ATOM 711 C CA . GLY A 1 92 ? 9.046 -7.803 -18.887 1.00 95.88 92 GLY A CA 1
ATOM 712 C C . GLY A 1 92 ? 7.546 -8.116 -18.983 1.00 95.88 92 GLY A C 1
ATOM 713 O O . GLY A 1 92 ? 6.806 -7.892 -18.024 1.00 95.88 92 GLY A O 1
ATOM 714 N N . PHE A 1 93 ? 7.085 -8.698 -20.097 1.00 97.56 93 PHE A N 1
ATOM 715 C CA . PHE A 1 93 ? 5.680 -9.103 -20.244 1.00 97.56 93 PHE A CA 1
ATOM 716 C C . PHE A 1 93 ? 5.278 -10.207 -19.264 1.00 97.56 93 PHE A C 1
ATOM 718 O O . PHE A 1 93 ? 4.198 -10.141 -18.676 1.00 97.56 93 PHE A O 1
ATOM 725 N N . VAL A 1 94 ? 6.146 -11.201 -19.056 1.00 97.06 94 VAL A N 1
ATOM 726 C CA . VAL A 1 94 ? 5.920 -12.269 -18.075 1.00 97.06 94 VAL A CA 1
ATOM 727 C C . VAL A 1 94 ? 5.844 -11.689 -16.663 1.00 97.06 94 VAL A C 1
ATOM 729 O O . VAL A 1 94 ? 4.948 -12.068 -15.913 1.00 97.06 94 VAL A O 1
ATOM 732 N N . THR A 1 95 ? 6.707 -10.733 -16.308 1.00 96.62 95 THR A N 1
ATOM 733 C CA . THR A 1 95 ? 6.640 -10.034 -15.019 1.00 96.62 95 THR A CA 1
ATOM 734 C C . THR A 1 95 ? 5.310 -9.303 -14.851 1.00 96.62 95 THR A C 1
ATOM 736 O O . THR A 1 95 ? 4.651 -9.511 -13.839 1.00 96.62 95 THR A O 1
ATOM 739 N N . ILE A 1 96 ? 4.866 -8.512 -15.836 1.00 97.62 96 ILE A N 1
ATOM 740 C CA . ILE A 1 96 ? 3.572 -7.803 -15.769 1.00 97.62 96 ILE A CA 1
ATOM 741 C C . ILE A 1 96 ? 2.418 -8.791 -15.576 1.00 97.62 96 ILE A C 1
ATOM 743 O O . ILE A 1 96 ? 1.557 -8.578 -14.721 1.00 97.62 96 ILE A O 1
ATOM 747 N N . PHE A 1 97 ? 2.410 -9.884 -16.340 1.00 97.62 97 PHE A N 1
ATOM 748 C CA . PHE A 1 97 ? 1.358 -10.891 -16.261 1.00 97.62 97 PHE A CA 1
ATOM 749 C C . PHE A 1 97 ? 1.332 -11.595 -14.898 1.00 97.62 97 PHE A C 1
ATOM 751 O O . PHE A 1 97 ? 0.276 -11.690 -14.275 1.00 97.62 97 PHE A O 1
ATOM 758 N N . ILE A 1 98 ? 2.488 -12.042 -14.399 1.00 97.19 98 ILE A N 1
ATOM 759 C CA . ILE A 1 98 ? 2.592 -12.685 -13.082 1.00 97.19 98 ILE A CA 1
ATOM 760 C C . ILE A 1 98 ? 2.161 -11.712 -11.983 1.00 97.19 98 ILE A C 1
ATOM 762 O O . ILE A 1 98 ? 1.343 -12.071 -11.141 1.00 97.19 98 ILE A O 1
ATOM 766 N N . SER A 1 99 ? 2.651 -10.475 -12.006 1.00 97.50 99 SER A N 1
ATOM 767 C CA . SER A 1 99 ? 2.282 -9.459 -11.022 1.00 97.50 99 SER A CA 1
ATOM 768 C C . SER A 1 99 ? 0.785 -9.175 -11.011 1.00 97.50 99 SER A C 1
ATOM 770 O O . SER A 1 99 ? 0.197 -9.086 -9.936 1.00 97.50 99 SER A O 1
ATOM 772 N N . TYR A 1 100 ? 0.146 -9.108 -12.183 1.00 97.94 100 TYR A N 1
ATOM 773 C CA . TYR A 1 100 ? -1.306 -8.981 -12.284 1.00 97.94 100 TYR A CA 1
ATOM 774 C C . TYR A 1 100 ? -2.034 -10.140 -11.589 1.00 97.94 100 TYR A C 1
ATOM 776 O O . TYR A 1 100 ? -2.933 -9.904 -10.781 1.00 97.94 100 TYR A O 1
ATOM 784 N N . LEU A 1 101 ? -1.614 -11.386 -11.831 1.00 96.56 101 LEU A N 1
ATOM 785 C CA . LEU A 1 101 ? -2.212 -12.552 -11.175 1.00 96.56 101 LEU A CA 1
ATOM 786 C C . LEU A 1 101 ? -2.038 -12.512 -9.652 1.00 96.56 101 LEU A C 1
ATOM 788 O O . LEU A 1 101 ? -2.980 -12.824 -8.923 1.00 96.56 101 LEU A O 1
ATOM 792 N N . ILE A 1 102 ? -0.866 -12.097 -9.159 1.00 95.88 102 ILE A N 1
ATOM 793 C CA . ILE A 1 102 ? -0.622 -11.977 -7.716 1.00 95.88 102 ILE A CA 1
ATOM 794 C C . ILE A 1 102 ? -1.480 -10.847 -7.119 1.00 95.88 102 ILE A C 1
ATOM 796 O O . ILE A 1 102 ? -2.042 -11.017 -6.039 1.00 95.88 102 ILE A O 1
ATOM 800 N N . ILE A 1 103 ? -1.646 -9.717 -7.812 1.00 96.81 103 ILE A N 1
ATOM 801 C CA . ILE A 1 103 ? -2.540 -8.626 -7.383 1.00 96.81 103 ILE A CA 1
ATOM 802 C C . ILE A 1 103 ? -3.982 -9.126 -7.257 1.00 96.81 103 ILE A C 1
ATOM 804 O O . ILE A 1 103 ? -4.604 -8.931 -6.213 1.00 96.81 103 ILE A O 1
ATOM 808 N N . VAL A 1 104 ? -4.497 -9.827 -8.273 1.00 96.00 104 VAL A N 1
ATOM 809 C CA . VAL A 1 104 ? -5.840 -10.426 -8.220 1.00 96.00 104 VAL A CA 1
ATOM 810 C C . VAL A 1 104 ? -5.943 -11.385 -7.034 1.00 96.00 104 VAL A C 1
ATOM 812 O O . VAL A 1 104 ? -6.884 -11.283 -6.249 1.00 96.00 104 VAL A O 1
ATOM 815 N N . ALA A 1 105 ? -4.946 -12.251 -6.833 1.00 92.75 105 ALA A N 1
ATOM 816 C CA . ALA A 1 105 ? -4.913 -13.186 -5.710 1.00 92.75 105 ALA A CA 1
ATOM 817 C C . ALA A 1 105 ? -4.935 -12.495 -4.333 1.00 92.75 105 ALA A C 1
ATOM 819 O O . ALA A 1 105 ? -5.511 -13.050 -3.403 1.00 92.75 105 ALA A O 1
ATOM 820 N N . ASN A 1 106 ? -4.374 -11.288 -4.194 1.00 93.25 106 ASN A N 1
ATOM 821 C CA . ASN A 1 106 ? -4.449 -10.505 -2.952 1.00 93.25 106 ASN A CA 1
ATOM 822 C C . ASN A 1 106 ? -5.840 -9.907 -2.699 1.00 93.25 106 ASN A C 1
ATOM 824 O O . ASN A 1 106 ? -6.230 -9.725 -1.549 1.00 93.25 106 ASN A O 1
ATOM 828 N N . ILE A 1 107 ? -6.607 -9.621 -3.752 1.00 93.88 107 ILE A N 1
ATOM 829 C CA . ILE A 1 107 ? -7.963 -9.063 -3.643 1.00 93.88 107 ILE A CA 1
ATOM 830 C C . ILE A 1 107 ? -9.000 -10.156 -3.331 1.00 93.88 107 ILE A C 1
ATOM 832 O O . ILE A 1 107 ? -9.992 -9.899 -2.641 1.00 93.88 107 ILE A O 1
ATOM 836 N N . LEU A 1 108 ? -8.774 -11.384 -3.813 1.00 91.25 108 LEU A N 1
ATOM 837 C CA . LEU A 1 108 ? -9.725 -12.493 -3.684 1.00 91.25 108 LEU A CA 1
ATOM 838 C C . LEU A 1 108 ? -10.174 -12.801 -2.241 1.00 91.25 108 LEU A C 1
ATOM 840 O O . LEU A 1 108 ? -11.375 -13.007 -2.059 1.00 91.25 108 LEU A O 1
ATOM 844 N N . PRO A 1 109 ? -9.302 -12.817 -1.211 1.00 88.75 109 PRO A N 1
ATOM 845 C CA . PRO A 1 109 ? -9.719 -13.087 0.162 1.00 88.75 109 PRO A CA 1
ATOM 846 C C . PRO A 1 109 ? -10.786 -12.118 0.672 1.00 88.75 109 PRO A C 1
ATOM 848 O O . PRO A 1 109 ? -11.797 -12.568 1.208 1.00 88.75 109 PRO A O 1
ATOM 851 N N . SER A 1 110 ? -10.618 -10.810 0.461 1.00 88.56 110 SER A N 1
ATOM 852 C CA . SER A 1 110 ? -11.606 -9.808 0.888 1.00 88.56 110 SER A CA 1
ATOM 853 C C . SER A 1 110 ? -12.905 -9.931 0.100 1.00 88.56 110 SER A C 1
ATOM 855 O O . SER A 1 110 ? -13.988 -9.897 0.683 1.00 88.56 110 SER A O 1
ATOM 857 N N . LEU A 1 111 ? -12.813 -10.174 -1.210 1.00 89.50 111 LEU A N 1
ATOM 858 C CA . LEU A 1 111 ? -13.988 -10.387 -2.052 1.00 89.50 111 LEU A CA 1
ATOM 859 C C . LEU A 1 111 ? -14.773 -11.642 -1.639 1.00 89.50 111 LEU A C 1
ATOM 861 O O . LEU A 1 111 ? -16.003 -11.652 -1.697 1.00 89.50 111 LEU A O 1
ATOM 865 N N . TYR A 1 112 ? -14.078 -12.696 -1.216 1.00 87.50 112 TYR A N 1
ATOM 866 C CA . TYR A 1 112 ? -14.690 -13.921 -0.714 1.00 87.50 112 TYR A CA 1
ATOM 867 C C . TYR A 1 112 ? -15.316 -13.722 0.669 1.00 87.50 112 TYR A C 1
ATOM 869 O O . TYR A 1 112 ? -16.477 -14.078 0.872 1.00 87.50 112 TYR A O 1
ATOM 877 N N . ALA A 1 113 ? -14.556 -13.146 1.602 1.00 84.50 113 ALA A N 1
ATOM 878 C CA . ALA A 1 113 ? -14.910 -13.060 3.013 1.00 84.50 113 ALA A CA 1
ATOM 879 C C . ALA A 1 113 ? -15.915 -11.948 3.332 1.00 84.50 113 ALA A C 1
ATOM 881 O O . ALA A 1 113 ? -16.796 -12.162 4.161 1.00 84.50 113 ALA A O 1
ATOM 882 N N . LEU A 1 114 ? -15.768 -10.782 2.698 1.00 83.25 114 LEU A N 1
ATOM 883 C CA . LEU A 1 114 ? -16.521 -9.560 3.002 1.00 83.25 114 LEU A CA 1
ATOM 884 C C . LEU A 1 114 ? -17.445 -9.124 1.862 1.00 83.25 114 LEU A C 1
ATOM 886 O O . LEU A 1 114 ? -18.180 -8.155 2.013 1.00 83.25 114 LEU A O 1
ATOM 890 N N . ARG A 1 115 ? -17.391 -9.799 0.704 1.00 86.38 115 ARG A N 1
ATOM 891 C CA . ARG A 1 115 ? -18.105 -9.401 -0.526 1.00 86.38 115 ARG A CA 1
ATOM 892 C C . ARG A 1 115 ? -17.820 -7.969 -0.981 1.00 86.38 115 ARG A C 1
ATOM 894 O O . ARG A 1 115 ? -18.567 -7.416 -1.782 1.00 86.38 115 ARG A O 1
ATOM 901 N N . ALA A 1 116 ? -16.730 -7.397 -0.494 1.00 87.25 116 ALA A N 1
ATOM 902 C CA . ALA A 1 116 ? -16.366 -6.012 -0.691 1.00 87.25 116 ALA A CA 1
ATOM 903 C C . ALA A 1 116 ? -14.938 -5.920 -1.217 1.00 87.25 116 ALA A C 1
ATOM 905 O O . ALA A 1 116 ? -14.125 -6.840 -1.068 1.00 87.25 116 ALA A O 1
ATOM 906 N N . TYR A 1 117 ? -14.647 -4.786 -1.842 1.00 89.31 117 TYR A N 1
ATOM 907 C CA . TYR A 1 117 ? -13.288 -4.432 -2.208 1.00 89.31 117 TYR A CA 1
ATOM 908 C C . TYR A 1 117 ? -12.431 -4.283 -0.933 1.00 89.31 117 TYR A C 1
ATOM 910 O O . TYR A 1 117 ? -12.950 -3.779 0.068 1.00 89.31 117 TYR A O 1
ATOM 918 N N . PRO A 1 118 ? -11.162 -4.743 -0.921 1.00 90.94 118 PRO A N 1
ATOM 919 C CA . PRO A 1 118 ? -10.311 -4.610 0.255 1.00 90.94 118 PRO A CA 1
ATOM 920 C C . PRO A 1 118 ? -10.167 -3.146 0.685 1.00 90.94 118 PRO A C 1
ATOM 922 O O . PRO A 1 118 ? -10.118 -2.239 -0.147 1.00 90.94 118 PRO A O 1
ATOM 925 N N . ASP A 1 119 ? -10.055 -2.930 1.991 1.00 89.62 119 ASP A N 1
ATOM 926 C CA . ASP A 1 119 ? -9.694 -1.627 2.537 1.00 89.62 119 ASP A CA 1
ATOM 927 C C . ASP A 1 119 ? -8.239 -1.259 2.186 1.00 89.62 119 ASP A C 1
ATOM 929 O O . ASP A 1 119 ? -7.451 -2.079 1.705 1.00 89.62 119 ASP A O 1
ATOM 933 N N . ALA A 1 120 ? -7.858 -0.002 2.427 1.00 88.12 120 ALA A N 1
ATOM 934 C CA . ALA A 1 120 ? -6.537 0.504 2.049 1.00 88.12 120 ALA A CA 1
ATOM 935 C C . ALA A 1 120 ? -5.381 -0.328 2.641 1.00 88.12 120 ALA A C 1
ATOM 937 O O . ALA A 1 120 ? -4.368 -0.544 1.973 1.00 88.12 120 ALA A O 1
ATOM 938 N N . ARG A 1 121 ? -5.543 -0.846 3.867 1.00 86.81 121 ARG A N 1
ATOM 939 C CA . ARG A 1 121 ? -4.551 -1.724 4.510 1.00 86.81 121 ARG A CA 1
ATOM 940 C C . ARG A 1 121 ? -4.478 -3.104 3.853 1.00 86.81 121 ARG A C 1
ATOM 942 O O . ARG A 1 121 ? -3.379 -3.616 3.660 1.00 86.81 121 ARG A O 1
ATOM 949 N N . GLY A 1 122 ? -5.611 -3.673 3.438 1.00 88.81 122 GLY A N 1
ATOM 950 C CA . GLY A 1 122 ? -5.658 -4.936 2.703 1.00 88.81 122 GLY A CA 1
ATOM 951 C C . GLY A 1 122 ? -4.988 -4.868 1.328 1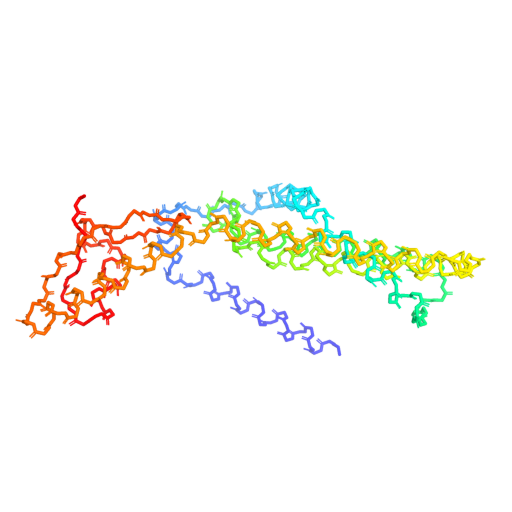.00 88.81 122 GLY A C 1
ATOM 952 O O . GLY A 1 122 ? -4.545 -5.891 0.813 1.00 88.81 122 GLY A O 1
ATOM 953 N N . LEU A 1 123 ? -4.854 -3.671 0.748 1.00 94.56 123 LEU A N 1
ATOM 954 C CA . LEU A 1 123 ? -4.187 -3.454 -0.540 1.00 94.56 123 LEU A CA 1
ATOM 955 C C . LEU A 1 123 ? -2.672 -3.237 -0.433 1.00 94.56 123 LEU A C 1
ATOM 957 O O . LEU A 1 123 ? -2.003 -3.226 -1.466 1.00 94.56 123 LEU A O 1
ATOM 961 N N . MET A 1 124 ? -2.100 -3.097 0.770 1.00 94.25 124 MET A N 1
ATOM 962 C CA . MET A 1 124 ? -0.655 -2.870 0.935 1.00 94.25 124 MET A CA 1
ATOM 963 C C . MET A 1 124 ? 0.218 -3.905 0.196 1.00 94.25 124 MET A C 1
ATOM 965 O O . MET A 1 124 ? 1.144 -3.484 -0.505 1.00 94.25 124 MET A O 1
ATOM 969 N N . PRO A 1 125 ? -0.064 -5.226 0.254 1.00 95.06 125 PRO A N 1
ATOM 970 C CA . PRO A 1 125 ? 0.726 -6.207 -0.492 1.00 95.06 125 PRO A CA 1
ATOM 971 C C . PRO A 1 125 ? 0.629 -6.017 -2.012 1.00 95.06 125 PRO A C 1
ATOM 973 O O . PRO A 1 125 ? 1.633 -6.118 -2.716 1.00 95.06 125 PRO A O 1
ATOM 976 N N . ALA A 1 126 ? -0.560 -5.689 -2.526 1.00 96.25 126 ALA A N 1
ATOM 977 C CA . ALA A 1 126 ? -0.772 -5.421 -3.946 1.00 96.25 126 ALA A CA 1
ATOM 978 C C . ALA A 1 126 ? -0.014 -4.160 -4.401 1.00 96.25 126 ALA A C 1
ATOM 980 O O . ALA A 1 126 ? 0.609 -4.165 -5.464 1.00 96.25 126 ALA A O 1
ATOM 981 N N . THR A 1 127 ? 0.019 -3.114 -3.569 1.00 96.25 127 THR A N 1
ATOM 982 C CA . THR A 1 127 ? 0.814 -1.899 -3.816 1.00 96.25 127 THR A CA 1
ATOM 983 C C . THR A 1 127 ? 2.305 -2.218 -3.886 1.00 96.25 127 THR A C 1
ATOM 985 O O . THR A 1 127 ? 2.994 -1.753 -4.795 1.00 96.25 127 THR A O 1
ATOM 988 N N . PHE A 1 128 ? 2.810 -3.056 -2.977 1.00 96.44 128 PHE A N 1
ATOM 989 C CA . PHE A 1 128 ? 4.203 -3.502 -3.009 1.00 96.44 128 PHE A CA 1
ATOM 990 C C . PHE A 1 128 ? 4.538 -4.240 -4.314 1.00 96.44 128 PHE A C 1
ATOM 992 O O . PHE A 1 128 ? 5.554 -3.950 -4.945 1.00 96.44 128 PHE A O 1
ATOM 999 N N . ILE A 1 129 ? 3.653 -5.132 -4.773 1.00 97.69 129 ILE A N 1
ATOM 1000 C CA . ILE A 1 129 ? 3.822 -5.852 -6.045 1.00 97.69 129 ILE A CA 1
ATOM 1001 C C . ILE A 1 129 ? 3.881 -4.881 -7.227 1.00 97.69 129 ILE A C 1
ATOM 1003 O O . ILE A 1 129 ? 4.737 -5.045 -8.096 1.00 97.69 129 ILE A O 1
ATOM 1007 N N . ILE A 1 130 ? 3.029 -3.851 -7.259 1.00 97.31 130 ILE A N 1
ATOM 1008 C CA . ILE A 1 130 ? 3.083 -2.806 -8.293 1.00 97.31 130 ILE A CA 1
ATOM 1009 C C . ILE A 1 130 ? 4.453 -2.119 -8.297 1.00 97.31 130 ILE A C 1
ATOM 1011 O O . ILE A 1 130 ? 5.074 -2.019 -9.355 1.00 97.31 130 ILE A O 1
ATOM 1015 N N . ILE A 1 131 ? 4.959 -1.700 -7.133 1.00 97.56 131 ILE A N 1
ATOM 1016 C CA . ILE A 1 131 ? 6.262 -1.024 -7.018 1.00 97.56 131 ILE A CA 1
ATOM 1017 C C . ILE A 1 131 ? 7.390 -1.920 -7.541 1.00 97.56 131 ILE A C 1
ATOM 1019 O O . ILE A 1 131 ? 8.187 -1.481 -8.371 1.00 97.56 131 ILE A O 1
ATOM 1023 N N . VAL A 1 132 ? 7.431 -3.186 -7.115 1.00 98.12 132 VAL A N 1
ATOM 1024 C CA . VAL A 1 132 ? 8.430 -4.161 -7.585 1.00 98.12 132 VAL A CA 1
ATOM 1025 C C . VAL A 1 132 ? 8.313 -4.387 -9.093 1.00 98.12 132 VAL A C 1
ATOM 1027 O O . VAL A 1 132 ? 9.323 -4.454 -9.787 1.00 98.12 132 VAL A O 1
ATOM 1030 N N . THR A 1 133 ? 7.092 -4.450 -9.624 1.00 98.25 133 THR A N 1
ATOM 1031 C CA . THR A 1 133 ? 6.846 -4.608 -11.065 1.00 98.25 133 THR A CA 1
ATOM 1032 C C . THR A 1 133 ? 7.416 -3.435 -11.846 1.00 98.25 133 THR A C 1
ATOM 1034 O O . THR A 1 133 ? 8.187 -3.643 -12.777 1.00 98.25 133 THR A O 1
ATOM 1037 N N . PHE A 1 134 ? 7.094 -2.203 -11.450 1.00 98.31 134 PHE A N 1
ATOM 1038 C CA . PHE A 1 134 ? 7.622 -1.009 -12.106 1.00 98.31 134 PHE A CA 1
ATOM 1039 C C . PHE A 1 134 ? 9.141 -0.905 -11.973 1.00 98.31 134 PHE A C 1
ATOM 1041 O O . PHE A 1 134 ? 9.801 -0.530 -12.937 1.00 98.31 134 PHE A O 1
ATOM 1048 N N . PHE A 1 135 ? 9.711 -1.310 -10.838 1.00 98.50 135 PHE A N 1
ATOM 1049 C CA . PHE A 1 135 ? 11.158 -1.402 -10.680 1.00 98.50 135 PHE A CA 1
ATOM 1050 C C . PHE A 1 135 ? 11.776 -2.385 -11.689 1.00 98.50 135 PHE A C 1
ATOM 1052 O O . PHE A 1 135 ? 12.686 -2.022 -12.428 1.00 98.50 135 PHE A O 1
ATOM 1059 N N . ILE A 1 136 ? 11.243 -3.606 -11.804 1.00 98.12 136 ILE A N 1
ATOM 1060 C CA . ILE A 1 136 ? 11.737 -4.606 -12.767 1.00 98.12 136 ILE A CA 1
ATOM 1061 C C . ILE A 1 136 ? 11.577 -4.119 -14.214 1.00 98.12 136 ILE A C 1
ATOM 1063 O O . ILE A 1 136 ? 12.486 -4.287 -15.027 1.00 98.12 136 ILE A O 1
ATOM 1067 N N . ILE A 1 137 ? 10.451 -3.485 -14.545 1.00 98.19 137 ILE A N 1
ATOM 1068 C CA . ILE A 1 137 ? 10.232 -2.907 -15.875 1.00 98.19 137 ILE A CA 1
ATOM 1069 C C . ILE A 1 137 ? 11.226 -1.780 -16.154 1.00 98.19 137 ILE A C 1
ATOM 1071 O O . ILE A 1 137 ? 11.781 -1.732 -17.248 1.00 98.19 137 ILE A O 1
ATOM 1075 N N . GLY A 1 138 ? 11.519 -0.926 -15.173 1.00 97.69 138 GLY A N 1
ATOM 1076 C CA . GLY A 1 138 ? 12.555 0.096 -15.296 1.00 97.69 138 GLY A CA 1
ATOM 1077 C C . GLY A 1 138 ? 13.939 -0.501 -15.560 1.00 97.69 138 GLY A C 1
ATOM 1078 O O . GLY A 1 138 ? 14.641 -0.013 -16.445 1.00 97.69 138 GLY A O 1
ATOM 1079 N N . LEU A 1 139 ? 14.293 -1.608 -14.889 1.00 97.75 139 LEU A N 1
ATOM 1080 C CA . LEU A 1 139 ? 15.541 -2.330 -15.167 1.00 97.75 139 LEU A CA 1
ATOM 1081 C C . LEU A 1 139 ? 15.577 -2.847 -16.612 1.00 97.75 139 LEU A C 1
ATOM 1083 O O . LEU A 1 139 ? 16.558 -2.652 -17.328 1.00 97.75 139 LEU A O 1
ATOM 1087 N N . CYS A 1 140 ? 14.483 -3.467 -17.064 1.00 97.31 140 CYS A N 1
ATOM 1088 C CA . CYS A 1 140 ? 14.363 -3.966 -18.433 1.00 97.31 140 CYS A CA 1
ATOM 1089 C C . CYS A 1 140 ? 14.526 -2.835 -19.452 1.00 97.31 140 CYS A C 1
ATOM 1091 O O . CYS A 1 140 ? 15.268 -2.979 -20.421 1.00 97.31 140 CYS A O 1
ATOM 1093 N N . VAL A 1 141 ? 13.867 -1.696 -19.225 1.00 96.50 141 VAL A N 1
ATOM 1094 C CA . VAL A 1 141 ? 13.963 -0.518 -20.092 1.00 96.50 141 VAL A CA 1
ATOM 1095 C C . VAL A 1 141 ? 15.402 -0.012 -20.157 1.00 96.50 141 VAL A C 1
ATOM 1097 O O . VAL A 1 141 ? 15.927 0.160 -21.256 1.00 96.50 141 VAL A O 1
ATOM 1100 N N . GLY A 1 142 ? 16.082 0.199 -19.031 1.00 95.31 142 GLY A N 1
ATOM 1101 C CA . GLY A 1 142 ? 17.442 0.731 -19.100 1.00 95.31 142 GLY A CA 1
ATOM 1102 C C . GLY A 1 142 ? 18.450 -0.259 -19.699 1.00 95.31 142 GLY A C 1
ATOM 1103 O O . GLY A 1 142 ? 19.304 0.180 -20.467 1.00 95.31 142 GLY A O 1
ATOM 1104 N N . TRP A 1 143 ? 18.297 -1.578 -19.510 1.00 95.88 143 TRP A N 1
ATOM 1105 C CA . TRP A 1 143 ? 19.091 -2.571 -20.254 1.00 95.88 143 TRP A CA 1
ATOM 1106 C C . TRP A 1 143 ? 18.831 -2.522 -21.767 1.00 95.88 143 TRP A C 1
ATOM 1108 O O . TRP A 1 143 ? 19.781 -2.549 -22.548 1.00 95.88 143 TRP A O 1
ATOM 1118 N N . LEU A 1 144 ? 17.569 -2.392 -22.197 1.00 95.44 144 LEU A N 1
ATOM 1119 C CA . LEU A 1 144 ? 17.196 -2.311 -23.618 1.00 95.44 144 LEU A CA 1
ATOM 1120 C C . LEU A 1 144 ? 17.751 -1.064 -24.319 1.00 95.44 144 LEU A C 1
ATOM 1122 O O . LEU A 1 144 ? 18.076 -1.111 -25.507 1.00 95.44 144 LEU A O 1
ATOM 1126 N N . PHE A 1 145 ? 17.834 0.060 -23.607 1.00 93.38 145 PHE A N 1
ATOM 1127 C CA . PHE A 1 145 ? 18.231 1.351 -24.174 1.00 93.38 145 PHE A CA 1
ATOM 1128 C C . PHE A 1 145 ? 19.654 1.781 -23.800 1.00 93.38 145 PHE A C 1
ATOM 1130 O O . PHE A 1 145 ? 20.068 2.879 -24.177 1.00 93.38 145 PHE A O 1
ATOM 1137 N N . ARG A 1 146 ? 20.426 0.914 -23.134 1.00 91.12 146 ARG A N 1
ATOM 1138 C CA . ARG A 1 146 ? 21.765 1.210 -22.609 1.00 91.12 146 ARG A CA 1
ATOM 1139 C C . ARG A 1 146 ? 22.693 1.846 -23.643 1.00 91.12 146 ARG A C 1
ATOM 1141 O O . ARG A 1 146 ? 23.196 2.943 -23.418 1.00 91.12 146 ARG A O 1
ATOM 1148 N N . GLU A 1 147 ? 22.868 1.206 -24.798 1.00 87.75 147 GLU A N 1
ATOM 1149 C CA . GLU A 1 147 ? 23.766 1.690 -25.861 1.00 87.75 147 GLU A CA 1
ATOM 1150 C C . GLU A 1 147 ? 23.356 3.065 -26.401 1.00 87.75 147 GLU A C 1
ATOM 1152 O O . GLU A 1 147 ? 24.199 3.917 -26.678 1.00 87.75 147 GLU A O 1
ATOM 1157 N N . LYS A 1 148 ? 22.045 3.306 -26.528 1.00 87.06 148 LYS A N 1
ATOM 1158 C CA . LYS A 1 148 ? 21.521 4.592 -27.000 1.00 87.06 148 LYS A CA 1
ATOM 1159 C C . LYS A 1 148 ? 21.706 5.680 -25.954 1.00 87.06 148 LYS A C 1
ATOM 1161 O O . LYS A 1 148 ? 22.004 6.806 -26.329 1.00 87.06 148 LYS A O 1
ATOM 1166 N N . ILE A 1 149 ? 21.542 5.354 -24.674 1.00 84.94 149 ILE A N 1
ATOM 1167 C CA . ILE A 1 149 ? 21.670 6.320 -23.583 1.00 84.94 149 ILE A CA 1
ATOM 1168 C C . ILE A 1 149 ? 23.131 6.737 -23.399 1.00 84.94 149 ILE A C 1
ATOM 1170 O O . ILE A 1 149 ? 23.401 7.931 -23.344 1.00 84.94 149 ILE A O 1
ATOM 1174 N N . TYR A 1 150 ? 24.079 5.794 -23.422 1.00 82.50 150 TYR A N 1
ATOM 1175 C CA . TYR A 1 150 ? 25.513 6.111 -23.342 1.00 82.50 150 TYR A CA 1
ATOM 1176 C C . TYR A 1 150 ? 26.051 6.876 -24.551 1.00 82.50 150 TYR A C 1
ATOM 1178 O O . TYR A 1 150 ? 27.050 7.581 -24.438 1.00 82.50 150 TYR A O 1
ATOM 1186 N N . ARG A 1 151 ? 25.386 6.781 -25.707 1.00 84.69 151 ARG A N 1
ATOM 1187 C CA . ARG A 1 151 ? 25.736 7.590 -26.879 1.00 84.69 151 ARG A CA 1
ATOM 1188 C C . ARG A 1 151 ? 25.524 9.092 -26.643 1.00 84.69 151 ARG A C 1
ATOM 1190 O O . ARG A 1 151 ? 26.155 9.896 -27.322 1.00 84.69 151 ARG A O 1
ATOM 1197 N N . PHE A 1 152 ? 24.646 9.471 -25.714 1.00 83.50 152 PHE A N 1
ATOM 1198 C CA . PHE A 1 152 ? 24.400 10.861 -25.342 1.00 83.50 152 PHE A CA 1
ATOM 1199 C C . PHE A 1 152 ? 25.061 11.162 -23.996 1.00 83.50 152 PHE A C 1
ATOM 1201 O O . PHE A 1 152 ? 24.483 10.889 -22.947 1.00 83.50 152 PHE A O 1
ATOM 1208 N N . GLU A 1 153 ? 26.251 11.765 -24.042 1.00 77.75 153 GLU A N 1
ATOM 1209 C CA . GLU A 1 153 ? 27.111 12.045 -22.878 1.00 77.75 153 GLU A CA 1
ATOM 1210 C C . GLU A 1 153 ? 26.358 12.698 -21.702 1.00 77.75 153 GLU A C 1
ATOM 1212 O O . GLU A 1 153 ? 26.540 12.299 -20.557 1.00 77.75 153 GLU A O 1
ATOM 1217 N N . TYR A 1 154 ? 25.417 13.607 -21.983 1.00 87.19 154 TYR A N 1
ATOM 1218 C CA . TYR A 1 154 ? 24.656 14.341 -20.962 1.00 87.19 154 TYR A CA 1
ATOM 1219 C C . TYR A 1 154 ? 23.324 13.700 -20.538 1.00 87.19 154 TYR A C 1
ATOM 1221 O O . TYR A 1 154 ? 22.672 14.190 -19.615 1.00 87.19 154 TYR A O 1
ATOM 1229 N N . LEU A 1 155 ? 22.857 12.637 -21.206 1.00 86.50 155 LEU A N 1
ATOM 1230 C CA . LEU A 1 155 ? 21.518 12.092 -20.943 1.00 86.50 155 LEU A CA 1
ATOM 1231 C C . LEU A 1 155 ? 21.440 11.390 -19.581 1.00 86.50 155 LEU A C 1
ATOM 1233 O O . LEU A 1 155 ? 20.422 11.490 -18.899 1.00 86.50 155 LEU A O 1
ATOM 1237 N N . SER A 1 156 ? 22.518 10.721 -19.164 1.00 84.88 156 SER A N 1
ATOM 1238 C CA . SER A 1 156 ? 22.612 10.103 -17.835 1.00 84.88 156 SER A CA 1
ATOM 1239 C C . SER A 1 156 ? 22.510 11.148 -16.718 1.00 84.88 156 SER A C 1
ATOM 1241 O O . SER A 1 156 ? 21.749 10.965 -15.766 1.00 84.88 156 SER A O 1
ATOM 1243 N N . ASP A 1 157 ? 23.212 12.274 -16.861 1.00 90.25 157 ASP A N 1
ATOM 1244 C CA . ASP A 1 157 ? 23.197 13.361 -15.878 1.00 90.25 157 ASP A CA 1
ATOM 1245 C C . ASP A 1 157 ? 21.825 14.039 -15.825 1.00 90.25 157 ASP A C 1
ATOM 1247 O O . ASP A 1 157 ? 21.286 14.287 -14.746 1.00 90.25 157 ASP A O 1
ATOM 1251 N N . ALA A 1 158 ? 21.199 14.257 -16.986 1.00 92.06 158 ALA A N 1
ATOM 1252 C CA . ALA A 1 158 ? 19.845 14.796 -17.063 1.00 92.06 158 ALA A CA 1
ATOM 1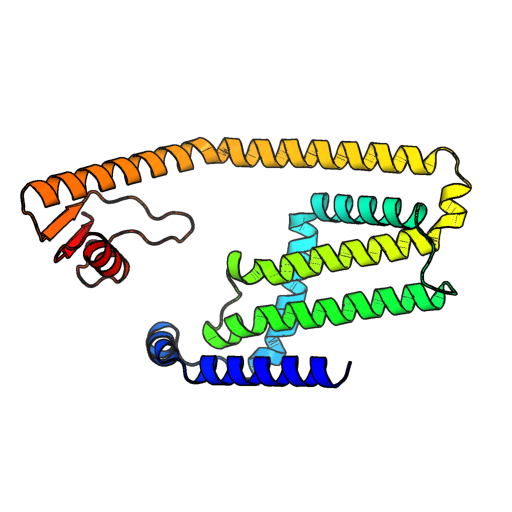253 C C . ALA A 1 158 ? 18.816 13.899 -16.350 1.00 92.06 158 ALA A C 1
ATOM 1255 O O . ALA A 1 158 ? 17.957 14.408 -15.629 1.00 92.06 158 ALA A O 1
ATOM 1256 N N . LEU A 1 159 ? 18.911 12.570 -16.501 1.00 90.75 159 LEU A N 1
ATOM 1257 C CA . LEU A 1 159 ? 18.034 11.620 -15.804 1.00 90.75 159 LEU A CA 1
ATOM 1258 C C . LEU A 1 159 ? 18.247 11.639 -14.283 1.00 90.75 159 LEU A C 1
ATOM 1260 O O . LEU A 1 159 ? 17.274 11.553 -13.534 1.00 90.75 159 LEU A O 1
ATOM 1264 N N . GLN A 1 160 ? 19.490 11.785 -13.818 1.00 92.38 160 GLN A N 1
ATOM 1265 C CA . GLN A 1 160 ? 19.798 11.916 -12.389 1.00 92.38 160 GLN A CA 1
ATOM 1266 C C . GLN A 1 160 ? 19.234 13.216 -11.804 1.00 92.38 160 GLN A C 1
ATOM 1268 O O . GLN A 1 160 ? 18.586 13.186 -10.758 1.00 92.38 160 GLN A O 1
ATOM 1273 N N . ILE A 1 161 ? 19.413 14.346 -12.496 1.00 95.31 161 ILE A N 1
ATOM 1274 C CA . ILE A 1 161 ? 18.843 15.640 -12.090 1.00 95.31 161 ILE A CA 1
ATOM 1275 C C . ILE A 1 161 ? 17.314 15.554 -12.040 1.00 95.31 161 ILE A C 1
ATOM 1277 O O . ILE A 1 161 ? 16.699 15.996 -11.069 1.00 95.31 161 ILE A O 1
ATOM 1281 N N . LEU A 1 162 ? 16.697 14.943 -13.055 1.00 95.00 162 LEU A N 1
ATOM 1282 C CA . LEU A 1 162 ? 15.252 14.731 -13.102 1.00 95.00 162 LEU A CA 1
ATOM 1283 C C . LEU A 1 162 ? 14.764 13.884 -11.920 1.00 95.00 162 LEU A C 1
ATOM 1285 O O . LEU A 1 162 ? 13.765 14.234 -11.294 1.00 95.00 162 LEU A O 1
ATOM 1289 N N . LEU A 1 163 ? 15.472 12.802 -11.587 1.00 94.94 163 LEU A N 1
ATOM 1290 C CA . LEU A 1 163 ? 15.148 11.974 -10.428 1.00 94.94 163 LEU A CA 1
ATOM 1291 C C . LEU A 1 163 ? 15.215 12.781 -9.124 1.00 94.94 163 LEU A C 1
ATOM 1293 O O . LEU A 1 163 ? 14.280 12.721 -8.327 1.00 94.94 163 LEU A O 1
ATOM 1297 N N . ILE A 1 164 ? 16.285 13.555 -8.918 1.00 96.12 164 ILE A N 1
ATOM 1298 C CA . ILE A 1 164 ? 16.444 14.409 -7.731 1.00 96.12 164 ILE A CA 1
ATOM 1299 C C . ILE A 1 164 ? 15.281 15.399 -7.627 1.00 96.12 164 ILE A C 1
ATOM 1301 O O . ILE A 1 164 ? 14.696 15.545 -6.555 1.00 96.12 164 ILE A O 1
ATOM 1305 N N . LEU A 1 165 ? 14.902 16.035 -8.738 1.00 96.25 165 LEU A N 1
ATOM 1306 C CA . LEU A 1 165 ? 13.788 16.979 -8.777 1.00 96.25 165 LEU A CA 1
ATOM 1307 C C . LEU A 1 165 ? 12.455 16.305 -8.423 1.00 96.25 165 LEU A C 1
ATOM 1309 O O . LEU A 1 165 ? 11.704 16.824 -7.600 1.00 96.25 165 LEU A O 1
ATOM 1313 N N . ILE A 1 166 ? 12.171 15.139 -9.008 1.00 95.00 166 ILE A N 1
ATOM 1314 C CA . ILE A 1 166 ? 10.948 14.370 -8.735 1.00 95.00 166 ILE A CA 1
ATOM 1315 C C . ILE A 1 166 ? 10.876 13.967 -7.261 1.00 95.00 166 ILE A C 1
ATOM 1317 O O . ILE A 1 166 ? 9.832 14.142 -6.632 1.00 95.00 166 ILE A O 1
ATOM 1321 N N . LEU A 1 167 ? 11.975 13.460 -6.696 1.00 94.62 167 LEU A N 1
ATOM 1322 C CA . LEU A 1 167 ? 12.036 13.088 -5.284 1.00 94.62 167 LEU A CA 1
ATOM 1323 C C . LEU A 1 167 ? 11.854 14.308 -4.378 1.00 94.62 167 LEU A C 1
ATOM 1325 O O . LEU A 1 167 ? 11.083 14.235 -3.426 1.00 94.62 167 LEU A O 1
ATOM 1329 N N . ALA A 1 168 ? 12.496 15.436 -4.690 1.00 95.81 168 ALA A N 1
ATOM 1330 C CA . ALA A 1 168 ? 12.335 16.672 -3.930 1.00 95.81 168 ALA A CA 1
ATOM 1331 C C . ALA A 1 168 ? 10.874 17.151 -3.932 1.00 95.81 168 ALA A C 1
ATOM 1333 O O . ALA A 1 168 ? 10.315 17.417 -2.868 1.00 95.81 168 ALA A O 1
ATOM 1334 N N . ILE A 1 169 ? 10.227 17.187 -5.103 1.00 94.19 169 ILE A N 1
ATOM 1335 C CA . ILE A 1 169 ? 8.804 17.539 -5.233 1.00 94.19 169 ILE A CA 1
ATOM 1336 C C . ILE A 1 169 ? 7.938 16.577 -4.417 1.00 94.19 169 ILE A C 1
ATOM 1338 O O . ILE A 1 169 ? 7.054 17.016 -3.682 1.00 94.19 169 ILE A O 1
ATOM 1342 N N . TYR A 1 170 ? 8.202 15.273 -4.518 1.00 93.12 170 TYR A N 1
ATOM 1343 C CA . TYR A 1 170 ? 7.455 14.259 -3.784 1.00 93.12 170 TYR A CA 1
ATOM 1344 C C . TYR A 1 170 ? 7.579 14.432 -2.267 1.00 93.12 170 TYR A C 1
ATOM 1346 O O . TYR A 1 170 ? 6.561 14.449 -1.580 1.00 93.12 170 TYR A O 1
ATOM 1354 N N . PHE A 1 171 ? 8.795 14.605 -1.739 1.00 94.50 171 PHE A N 1
ATOM 1355 C CA . PHE A 1 171 ? 9.016 14.794 -0.304 1.00 94.50 171 PHE A CA 1
ATOM 1356 C C . PHE A 1 171 ? 8.385 16.084 0.217 1.00 94.50 171 PHE A C 1
ATOM 1358 O O . PHE A 1 171 ? 7.801 16.071 1.297 1.00 94.50 171 PHE A O 1
ATOM 1365 N N . VAL A 1 172 ? 8.441 17.176 -0.550 1.00 95.69 172 VAL A N 1
ATOM 1366 C CA . VAL A 1 172 ? 7.757 18.425 -0.187 1.00 95.69 172 VAL A CA 1
ATOM 1367 C C . VAL A 1 172 ? 6.244 18.216 -0.155 1.00 95.69 172 VAL A C 1
ATOM 1369 O O . VAL A 1 172 ? 5.603 18.576 0.827 1.00 95.69 172 VAL A O 1
ATOM 1372 N N . HIS A 1 173 ? 5.666 17.591 -1.184 1.00 92.94 173 HIS A N 1
ATOM 1373 C CA . HIS A 1 173 ? 4.228 17.323 -1.238 1.00 92.94 173 HIS A CA 1
ATOM 1374 C C . HIS A 1 173 ? 3.762 16.403 -0.099 1.00 92.94 173 HIS A C 1
ATOM 1376 O O . HIS A 1 173 ? 2.788 16.710 0.588 1.00 92.94 173 HIS A O 1
ATOM 1382 N N . ALA A 1 174 ? 4.481 15.302 0.135 1.00 91.94 174 ALA A N 1
ATOM 1383 C CA . ALA A 1 174 ? 4.210 14.382 1.233 1.00 91.94 174 ALA A CA 1
ATOM 1384 C C . ALA A 1 174 ? 4.343 15.079 2.595 1.00 91.94 174 ALA A C 1
ATOM 1386 O O . ALA A 1 174 ? 3.483 14.907 3.454 1.00 91.94 174 ALA A O 1
ATOM 1387 N N . GLY A 1 175 ? 5.373 15.914 2.764 1.00 94.81 175 GLY A N 1
ATOM 1388 C CA . GLY A 1 175 ? 5.573 16.725 3.959 1.00 94.81 175 GLY A CA 1
ATOM 1389 C C . GLY A 1 175 ? 4.398 17.664 4.214 1.00 94.81 175 GLY A C 1
ATOM 1390 O O . GLY A 1 175 ? 3.827 17.626 5.297 1.00 94.81 175 GLY A O 1
ATOM 1391 N N . ILE A 1 176 ? 3.978 18.444 3.212 1.00 96.12 176 ILE A N 1
ATOM 1392 C CA . ILE A 1 176 ? 2.821 19.350 3.322 1.00 96.12 176 ILE A CA 1
ATOM 1393 C C . ILE A 1 176 ? 1.573 18.585 3.761 1.00 96.12 176 ILE A C 1
ATOM 1395 O O . ILE A 1 176 ? 0.884 19.029 4.676 1.00 96.12 176 ILE A O 1
ATOM 1399 N N . LYS A 1 177 ? 1.303 17.425 3.151 1.00 93.06 177 LYS A N 1
ATOM 1400 C CA . LYS A 1 177 ? 0.145 16.604 3.507 1.00 93.06 177 LYS A CA 1
ATOM 1401 C C . LYS A 1 177 ? 0.199 16.158 4.972 1.00 93.06 177 LYS A C 1
ATOM 1403 O O . LYS A 1 177 ? -0.742 16.411 5.719 1.00 93.06 177 LYS A O 1
ATOM 1408 N N . VAL A 1 178 ? 1.315 15.570 5.403 1.00 93.00 178 VAL A N 1
ATOM 1409 C CA . VAL A 1 178 ? 1.494 15.113 6.792 1.00 93.00 178 VAL A CA 1
ATOM 1410 C C . VAL A 1 178 ? 1.374 16.276 7.780 1.00 93.00 178 VAL A C 1
ATOM 1412 O O . VAL A 1 178 ? 0.684 16.154 8.786 1.00 93.00 178 VAL A O 1
ATOM 1415 N N . PHE A 1 179 ? 1.990 17.42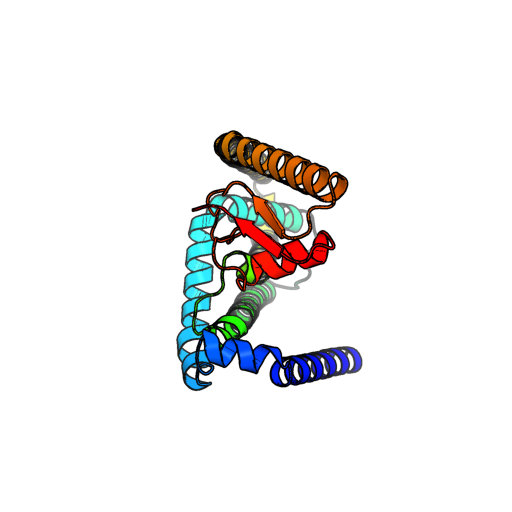3 7.485 1.00 95.75 179 PHE A N 1
ATOM 1416 C CA . PHE A 1 179 ? 1.899 18.607 8.341 1.00 95.75 179 PHE A CA 1
ATOM 1417 C C . PHE A 1 179 ? 0.490 19.208 8.384 1.00 95.75 179 PHE A C 1
ATOM 1419 O O . PHE A 1 179 ? 0.114 19.759 9.413 1.00 95.75 179 PHE A O 1
ATOM 1426 N N . SER A 1 180 ? -0.294 19.095 7.308 1.00 96.19 180 SER A N 1
ATOM 1427 C CA . SER A 1 180 ? -1.681 19.575 7.295 1.00 96.19 180 SER A CA 1
ATOM 1428 C C . SER A 1 180 ? -2.619 18.726 8.156 1.00 96.19 180 SER A C 1
ATOM 1430 O O . SER A 1 180 ? -3.547 19.266 8.745 1.00 96.19 180 SER A O 1
ATOM 1432 N N . GLU A 1 181 ? -2.346 17.425 8.274 1.00 92.94 181 GLU A N 1
ATOM 1433 C CA . GLU A 1 181 ? -3.129 16.490 9.095 1.00 92.94 181 GLU A CA 1
ATOM 1434 C C . GLU A 1 181 ? -2.619 16.426 10.553 1.00 92.94 181 GLU A C 1
ATOM 1436 O O . GLU A 1 181 ? -3.322 15.963 11.450 1.00 92.94 181 GLU A O 1
ATOM 1441 N N . TYR A 1 182 ? -1.401 16.919 10.820 1.00 94.88 182 TYR A N 1
ATOM 1442 C CA . TYR A 1 182 ? -0.768 16.885 12.144 1.00 94.88 182 TYR A CA 1
ATOM 1443 C C . TYR A 1 182 ? -1.621 17.471 13.284 1.00 94.88 182 TYR A C 1
ATOM 1445 O O . TYR A 1 182 ? -1.680 16.824 14.331 1.00 94.88 182 TYR A O 1
ATOM 1453 N N . PRO A 1 183 ? -2.276 18.645 13.145 1.00 95.62 183 PRO A N 1
ATOM 1454 C CA . PRO A 1 183 ? -3.057 19.216 14.242 1.00 95.62 183 PRO A CA 1
ATOM 1455 C C . PRO A 1 183 ? -4.172 18.285 14.728 1.00 95.62 183 PRO A C 1
ATOM 1457 O O . PRO A 1 183 ? -4.321 18.103 15.932 1.00 95.62 183 PRO A O 1
ATOM 1460 N N . GLU A 1 184 ? -4.884 17.640 13.803 1.00 93.12 184 GLU A N 1
ATOM 1461 C CA . GLU A 1 184 ? -5.970 16.705 14.116 1.00 93.12 184 GLU A CA 1
ATOM 1462 C C . GLU A 1 184 ? -5.438 15.441 14.809 1.00 93.12 184 GLU A C 1
ATOM 1464 O O . GLU A 1 184 ? -5.967 15.014 15.837 1.00 93.12 184 GLU A O 1
ATOM 1469 N N . TYR A 1 185 ? -4.331 14.873 14.310 1.00 92.31 185 TYR A N 1
ATOM 1470 C CA . TYR A 1 185 ? -3.674 13.740 14.972 1.00 92.31 185 TYR A CA 1
ATOM 1471 C C . TYR A 1 185 ? -3.199 14.096 16.388 1.00 92.31 185 TYR A C 1
ATOM 1473 O O . TYR A 1 185 ? -3.318 13.282 17.306 1.00 92.31 185 TYR A O 1
ATOM 1481 N N . HIS A 1 186 ? -2.655 15.301 16.570 1.00 95.44 186 HIS A N 1
ATOM 1482 C CA . HIS A 1 186 ? -2.147 15.768 17.854 1.00 95.44 186 HIS A CA 1
ATOM 1483 C C . HIS A 1 186 ? -3.271 15.994 18.871 1.00 95.44 186 HIS A C 1
ATOM 1485 O O . HIS A 1 186 ? -3.170 15.534 20.009 1.00 95.44 186 HIS A O 1
ATOM 1491 N N . GLU A 1 187 ? -4.354 16.654 18.459 1.00 95.06 187 GLU A N 1
ATOM 1492 C CA . GLU A 1 187 ? -5.541 16.855 19.291 1.00 95.06 187 GLU A CA 1
ATOM 1493 C C . GLU A 1 187 ? -6.122 15.514 19.741 1.00 95.06 187 GLU A C 1
ATOM 1495 O O . GLU A 1 187 ? -6.336 15.289 20.933 1.00 95.06 187 GLU A O 1
ATOM 1500 N N . ARG A 1 188 ? -6.279 14.573 18.808 1.00 92.94 188 ARG A N 1
ATOM 1501 C CA . ARG A 1 188 ? -6.807 13.247 19.121 1.00 92.94 188 ARG A 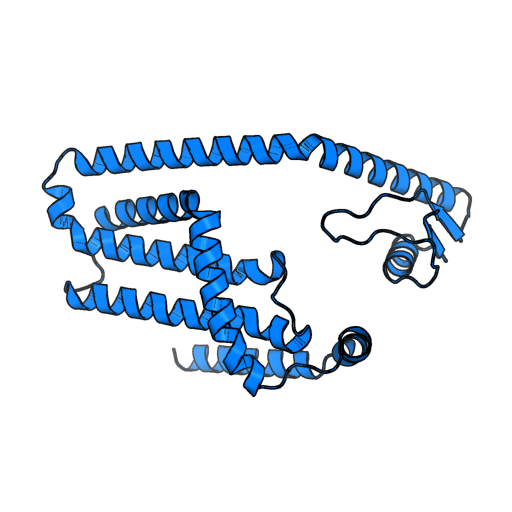CA 1
ATOM 1502 C C . ARG A 1 188 ? -5.922 12.470 20.093 1.00 92.94 188 ARG A C 1
ATOM 1504 O O . ARG A 1 188 ? -6.445 11.841 21.012 1.00 92.94 188 ARG A O 1
ATOM 1511 N N . ALA A 1 189 ? -4.603 12.513 19.909 1.00 95.12 189 ALA A N 1
ATOM 1512 C CA . ALA A 1 189 ? -3.662 11.891 20.837 1.00 95.12 189 ALA A CA 1
ATOM 1513 C C . ALA A 1 189 ? -3.805 12.483 22.249 1.00 95.12 189 ALA A C 1
ATOM 1515 O O . ALA A 1 189 ? -3.895 11.736 23.218 1.00 95.12 189 ALA A O 1
ATOM 1516 N N . SER A 1 190 ? -3.942 13.808 22.355 1.00 97.19 190 SER A N 1
ATOM 1517 C CA . SER A 1 190 ? -4.179 14.492 23.631 1.00 97.19 190 SER A CA 1
ATOM 1518 C C . SER A 1 190 ? -5.494 14.062 24.300 1.00 97.19 190 SER A C 1
ATOM 1520 O O . SER A 1 190 ? -5.526 13.806 25.507 1.00 97.19 190 SER A O 1
ATOM 1522 N N . LEU A 1 191 ? -6.580 13.913 23.530 1.00 96.12 191 LEU A N 1
ATOM 1523 C CA . LEU A 1 191 ? -7.858 13.406 24.045 1.00 96.12 191 LEU A CA 1
ATOM 1524 C C . LEU A 1 191 ? -7.731 11.959 24.543 1.00 96.12 191 LEU A C 1
ATOM 1526 O O . LEU A 1 191 ? -8.247 11.620 25.609 1.00 96.12 191 LEU A O 1
ATOM 1530 N N . TRP A 1 192 ? -7.004 11.112 23.810 1.00 95.69 192 TRP A N 1
ATOM 1531 C CA . TRP A 1 192 ? -6.719 9.736 24.218 1.00 95.69 192 TRP A CA 1
ATOM 1532 C C . TRP A 1 192 ? -5.898 9.665 25.507 1.00 95.69 192 TRP A C 1
ATOM 1534 O O . TRP A 1 192 ? -6.265 8.909 26.408 1.00 95.69 192 TRP A O 1
ATOM 1544 N N . ASP A 1 193 ? -4.842 10.469 25.625 1.00 97.88 193 ASP A N 1
ATOM 1545 C CA . ASP A 1 193 ? -4.001 10.541 26.823 1.00 97.88 193 ASP A CA 1
ATOM 1546 C C . ASP A 1 193 ? -4.799 11.045 28.033 1.00 97.88 193 ASP A C 1
ATOM 1548 O O . ASP A 1 193 ? -4.705 10.488 29.131 1.00 97.88 193 ASP A O 1
ATOM 1552 N N . THR A 1 194 ? -5.655 12.049 27.822 1.00 97.81 194 THR A N 1
ATOM 1553 C CA . THR A 1 194 ? -6.554 12.584 28.854 1.00 97.81 194 THR A CA 1
ATOM 1554 C C . THR A 1 194 ? -7.541 11.517 29.328 1.00 97.81 194 THR A C 1
ATOM 1556 O O . THR A 1 194 ? -7.676 11.285 30.531 1.00 97.81 194 THR A O 1
ATOM 1559 N N . ARG A 1 195 ? -8.190 10.806 28.396 1.00 97.44 195 ARG A N 1
ATOM 1560 C CA . ARG A 1 195 ? -9.110 9.703 28.710 1.00 97.44 195 ARG A CA 1
ATOM 1561 C C . ARG A 1 195 ? -8.395 8.560 29.432 1.00 97.44 195 ARG A C 1
ATOM 1563 O O . ARG A 1 195 ? -8.931 8.013 30.392 1.00 97.44 195 ARG A O 1
ATOM 1570 N N . HIS A 1 196 ? -7.180 8.215 29.011 1.00 97.88 196 HIS A N 1
ATOM 1571 C CA . HIS A 1 196 ? -6.360 7.204 29.673 1.00 97.88 196 HIS A CA 1
ATOM 1572 C C . HIS A 1 196 ? -6.060 7.584 31.129 1.00 97.88 196 HIS A C 1
ATOM 1574 O O . HIS A 1 196 ? -6.292 6.782 32.036 1.00 97.88 196 HIS A O 1
ATOM 1580 N N . ALA A 1 197 ? -5.604 8.817 31.371 1.00 98.38 197 ALA A N 1
ATOM 1581 C CA . ALA A 1 197 ? -5.345 9.319 32.717 1.00 98.38 197 ALA A CA 1
ATOM 1582 C C . ALA A 1 197 ? -6.609 9.301 33.593 1.00 98.38 197 ALA A C 1
ATOM 1584 O O . ALA A 1 197 ? -6.549 8.855 34.740 1.00 98.38 197 ALA A O 1
ATOM 1585 N N . TYR A 1 198 ? -7.751 9.705 33.029 1.00 98.25 198 TYR A N 1
ATOM 1586 C CA . TYR A 1 198 ? -9.051 9.670 33.698 1.00 98.25 198 TYR A CA 1
ATOM 1587 C C . TYR A 1 198 ? -9.448 8.247 34.127 1.00 98.25 198 TYR A C 1
ATOM 1589 O O . TYR A 1 198 ? -9.777 8.022 35.291 1.00 98.25 198 TYR A O 1
ATOM 1597 N N . ILE A 1 199 ? -9.342 7.259 33.228 1.00 98.31 199 ILE A N 1
ATOM 1598 C CA . ILE A 1 199 ? -9.626 5.848 33.546 1.00 98.31 199 ILE A CA 1
ATOM 1599 C C . ILE A 1 199 ? -8.725 5.360 34.688 1.00 98.31 199 ILE A C 1
ATOM 1601 O O . ILE A 1 199 ? -9.200 4.738 35.637 1.00 98.31 199 ILE A O 1
ATOM 1605 N N . LEU A 1 200 ? -7.423 5.654 34.633 1.00 98.50 200 LEU A N 1
ATOM 1606 C CA . LEU A 1 200 ? -6.490 5.234 35.679 1.00 98.50 200 LEU A CA 1
ATOM 1607 C C . LEU A 1 200 ? -6.795 5.873 37.038 1.00 98.50 200 LEU A C 1
ATOM 1609 O O . LEU A 1 200 ? -6.610 5.229 38.072 1.00 98.50 200 LEU A O 1
ATOM 1613 N N . GLU A 1 201 ? -7.238 7.128 37.063 1.00 98.50 201 GLU A N 1
ATOM 1614 C CA . GLU A 1 201 ? -7.674 7.790 38.291 1.00 98.50 201 GLU A CA 1
ATOM 1615 C C . GLU A 1 201 ? -8.909 7.103 38.887 1.00 98.50 201 GLU A C 1
ATOM 1617 O O . GLU A 1 201 ? -8.924 6.786 40.078 1.00 98.50 201 GLU A O 1
ATOM 1622 N N . LYS A 1 202 ? -9.894 6.784 38.048 1.00 98.31 202 LYS A N 1
ATOM 1623 C CA . LYS A 1 202 ? -11.125 6.080 38.429 1.00 98.31 202 LYS A CA 1
ATOM 1624 C C . LYS A 1 202 ? -10.843 4.691 39.003 1.00 98.31 202 LYS A C 1
ATOM 1626 O O . LYS A 1 202 ? -11.342 4.338 40.071 1.00 98.31 202 LYS A O 1
ATOM 1631 N N . ILE A 1 203 ? -9.921 3.956 38.383 1.00 98.50 203 ILE A N 1
ATOM 1632 C CA . ILE A 1 203 ? -9.438 2.664 38.893 1.00 98.50 203 ILE A CA 1
ATOM 1633 C C . ILE A 1 203 ? -8.789 2.814 40.273 1.00 98.50 203 ILE A C 1
ATOM 1635 O O . ILE A 1 203 ? -9.044 2.005 41.165 1.00 98.50 203 ILE A O 1
ATOM 1639 N N . LYS A 1 204 ? -7.965 3.851 40.488 1.00 98.44 204 LYS A N 1
ATOM 1640 C CA . LYS A 1 204 ? -7.339 4.114 41.801 1.00 98.44 204 LYS A CA 1
ATOM 1641 C C . LYS A 1 204 ? -8.365 4.439 42.886 1.00 98.44 204 LYS A C 1
ATOM 1643 O O . LYS A 1 204 ? -8.113 4.145 44.051 1.00 98.44 204 LYS A O 1
ATOM 1648 N N . GLN A 1 205 ? -9.502 5.021 42.511 1.00 98.44 205 GLN A N 1
ATOM 1649 C CA . GLN A 1 205 ? -10.635 5.276 43.404 1.00 98.44 205 GLN A CA 1
ATOM 1650 C C . GLN A 1 205 ? -11.463 4.006 43.688 1.00 98.44 205 GLN A C 1
ATOM 1652 O O . GLN A 1 205 ? -12.366 4.038 44.520 1.00 98.44 205 GLN A O 1
ATOM 1657 N N . GLY A 1 206 ? -11.127 2.877 43.054 1.00 98.19 206 GLY A N 1
ATOM 1658 C CA . GLY A 1 206 ? -11.816 1.599 43.214 1.00 98.19 206 GLY A CA 1
ATOM 1659 C C . GLY A 1 206 ? -13.026 1.428 42.297 1.00 98.19 206 GLY A C 1
ATOM 1660 O O . GLY A 1 206 ? -13.764 0.458 42.467 1.00 98.19 206 GLY A O 1
ATOM 1661 N N . GLU A 1 207 ? -13.237 2.330 41.333 1.00 98.25 207 GLU A N 1
ATOM 1662 C CA . GLU A 1 207 ? -14.327 2.206 40.366 1.00 98.25 207 GLU A CA 1
ATOM 1663 C C . GLU A 1 207 ? -14.058 1.051 39.388 1.00 98.25 207 GLU A C 1
ATOM 1665 O O . GLU A 1 207 ? -12.934 0.840 38.918 1.00 98.25 207 GLU A O 1
ATOM 1670 N N . LYS A 1 208 ? -15.110 0.276 39.106 1.00 97.19 208 LYS A N 1
ATOM 1671 C CA . LYS A 1 208 ? -15.087 -0.896 38.215 1.00 97.19 208 LYS A CA 1
ATOM 1672 C C . LYS A 1 208 ? -15.982 -0.744 36.988 1.00 97.19 208 LYS A C 1
ATOM 1674 O O . LYS A 1 208 ? -15.776 -1.448 36.004 1.00 97.19 208 LYS A O 1
ATOM 1679 N N . GLU A 1 209 ? -16.911 0.200 37.030 1.00 98.19 209 GLU A N 1
ATOM 1680 C CA . GLU A 1 209 ? -17.752 0.610 35.911 1.00 98.19 209 GLU A CA 1
ATOM 1681 C C . GLU A 1 209 ? -17.414 2.071 35.618 1.00 98.19 209 GLU A C 1
ATOM 1683 O O . GLU A 1 209 ? -17.661 2.942 36.449 1.00 98.19 209 GLU A O 1
ATOM 1688 N N . ILE A 1 210 ? -16.761 2.331 34.485 1.00 98.25 210 ILE A N 1
ATOM 1689 C CA . ILE A 1 210 ? -16.182 3.643 34.184 1.00 98.25 210 ILE A CA 1
ATOM 1690 C C . ILE A 1 210 ? -16.884 4.238 32.965 1.00 98.25 210 ILE A C 1
ATOM 1692 O O . ILE A 1 210 ? -16.763 3.727 31.853 1.00 98.25 210 ILE A O 1
ATOM 1696 N N . LEU A 1 211 ? -17.579 5.355 33.174 1.00 98.06 211 LEU A N 1
ATOM 1697 C CA . LEU A 1 211 ? -18.089 6.201 32.098 1.00 98.06 211 LEU A CA 1
ATOM 1698 C C . LEU A 1 211 ? -16.991 7.177 31.677 1.00 98.06 211 LEU A C 1
ATOM 1700 O O . LEU A 1 211 ? -16.475 7.912 32.518 1.00 98.06 211 LEU A O 1
ATOM 1704 N N . VAL A 1 212 ? -16.624 7.184 30.400 1.00 97.56 212 VAL A N 1
ATOM 1705 C CA . VAL A 1 212 ? -15.582 8.064 29.859 1.00 97.56 212 VAL A CA 1
ATOM 1706 C C . VAL A 1 212 ? -16.146 9.046 28.836 1.00 97.56 212 VAL A C 1
ATOM 1708 O O . VAL A 1 212 ? -17.112 8.706 28.160 1.00 97.56 212 VAL A O 1
ATOM 1711 N N . PRO A 1 213 ? -15.510 10.216 28.653 1.00 95.12 213 PRO A N 1
ATOM 1712 C CA . PRO A 1 213 ? -15.864 11.112 27.561 1.00 95.12 213 PRO A CA 1
ATOM 1713 C C . PRO A 1 213 ? -15.697 10.437 26.194 1.00 95.12 213 PRO A C 1
ATOM 1715 O O . PRO A 1 213 ? -14.683 9.770 25.929 1.00 95.12 213 PRO A O 1
ATOM 1718 N N . ALA A 1 214 ? -16.680 10.642 25.328 1.00 94.38 214 ALA A N 1
ATOM 1719 C CA . ALA A 1 214 ? -16.697 10.219 23.949 1.00 94.38 214 ALA A CA 1
ATOM 1720 C C . ALA A 1 214 ? -15.642 10.983 23.156 1.00 94.38 214 ALA A C 1
ATOM 1722 O O . ALA A 1 214 ? -15.332 12.151 23.393 1.00 94.38 214 ALA A O 1
ATOM 1723 N N . ILE A 1 215 ? -15.061 10.276 22.197 1.00 94.38 215 ILE A N 1
ATOM 1724 C CA . ILE A 1 215 ? -14.141 10.837 21.220 1.00 94.38 215 ILE A CA 1
ATOM 1725 C C . ILE A 1 215 ? -14.693 10.416 19.866 1.00 94.38 215 ILE A C 1
ATOM 1727 O O . ILE A 1 215 ? -14.967 9.231 19.665 1.00 94.38 215 ILE A O 1
ATOM 1731 N N . ASP A 1 216 ? -14.845 11.366 18.945 1.00 89.75 216 ASP A N 1
ATOM 1732 C CA . ASP A 1 216 ? -15.368 11.096 17.604 1.00 89.75 216 ASP A CA 1
ATOM 1733 C C . ASP A 1 216 ? -14.581 9.986 16.911 1.00 89.75 216 ASP A C 1
ATOM 1735 O O . ASP A 1 216 ? -13.365 9.910 17.051 1.00 89.75 216 ASP A O 1
ATOM 1739 N N . SER A 1 217 ? -15.229 9.131 16.121 1.00 86.69 217 SER A N 1
ATOM 1740 C CA . SER A 1 217 ? -14.529 8.125 15.305 1.00 86.69 217 SER A CA 1
ATOM 1741 C C . SER A 1 217 ? -13.587 8.770 14.274 1.00 86.69 217 SER A C 1
ATOM 1743 O O . SER A 1 217 ? -13.844 9.877 13.808 1.00 86.69 217 SER A O 1
ATOM 1745 N N . PHE A 1 218 ? -12.516 8.077 13.866 1.00 83.31 218 PHE A N 1
ATOM 1746 C CA . PHE A 1 218 ? -11.537 8.632 12.916 1.00 83.31 218 PHE A CA 1
ATOM 1747 C C . PHE A 1 218 ? -11.016 7.615 11.915 1.00 83.31 218 PHE A C 1
ATOM 1749 O O . PHE A 1 218 ? -10.628 6.509 12.287 1.00 83.31 218 PHE A O 1
ATOM 1756 N N . TYR A 1 219 ? -11.022 7.983 10.630 1.00 76.19 219 TYR A N 1
ATOM 1757 C CA . TYR A 1 219 ? -10.685 7.097 9.507 1.00 76.19 219 TYR A CA 1
ATOM 1758 C C . 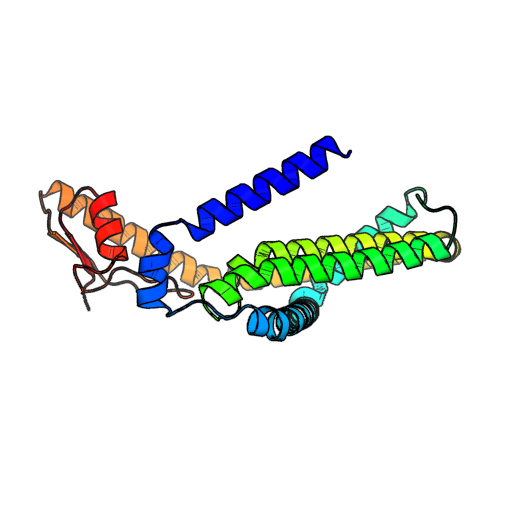TYR A 1 219 ? -11.321 5.702 9.622 1.00 76.19 219 TYR A C 1
ATOM 1760 O O . TYR A 1 219 ? -10.649 4.686 9.459 1.00 76.19 219 TYR A O 1
ATOM 1768 N N . LEU A 1 220 ? -12.628 5.650 9.915 1.00 75.06 220 LEU A N 1
ATOM 1769 C CA . LEU A 1 220 ? -13.394 4.404 10.095 1.00 75.06 220 LEU A CA 1
ATOM 1770 C C . LEU A 1 220 ? -12.953 3.557 11.307 1.00 75.06 220 LEU A C 1
ATOM 1772 O O . LEU A 1 220 ? -13.409 2.425 11.469 1.00 75.06 220 LEU A O 1
ATOM 1776 N N . THR A 1 221 ? -12.083 4.092 12.166 1.00 81.19 221 THR A N 1
ATOM 1777 C CA . THR A 1 221 ? -11.741 3.488 13.453 1.00 81.19 221 THR A CA 1
ATOM 1778 C C . THR A 1 221 ? -12.863 3.785 14.427 1.00 81.19 221 THR A C 1
ATOM 1780 O O . THR A 1 221 ? -13.143 4.947 14.728 1.00 81.19 221 THR A O 1
ATOM 1783 N N . ILE A 1 222 ? -13.513 2.722 14.889 1.00 88.06 222 ILE A N 1
ATOM 1784 C CA . ILE A 1 222 ? -14.628 2.828 15.820 1.00 88.06 222 ILE A CA 1
ATOM 1785 C C . ILE A 1 222 ? -14.079 3.024 17.233 1.00 88.06 222 ILE A C 1
ATOM 1787 O O . ILE A 1 222 ? -13.128 2.353 17.633 1.00 88.06 222 ILE A O 1
ATOM 1791 N N . GLU A 1 223 ? -14.679 3.954 17.964 1.00 94.06 223 GLU A N 1
ATOM 1792 C CA . GLU A 1 223 ? -14.333 4.289 19.345 1.00 94.06 223 GLU A CA 1
ATOM 1793 C C . GLU A 1 223 ? -15.248 3.577 20.344 1.00 94.06 223 GLU A C 1
ATOM 1795 O O . GLU A 1 223 ? -16.146 2.821 19.961 1.00 94.06 223 GLU A O 1
ATOM 1800 N N . LEU A 1 224 ? -15.001 3.813 21.635 1.00 95.81 224 LEU A N 1
ATOM 1801 C CA . LEU A 1 224 ? -15.925 3.426 22.700 1.00 95.81 224 LEU A CA 1
ATOM 1802 C C . LEU A 1 224 ? -17.329 3.986 22.419 1.00 95.81 224 LEU A C 1
ATOM 1804 O O . LEU A 1 224 ? -17.469 5.046 21.811 1.00 95.81 224 LEU A O 1
ATOM 1808 N N . GLN A 1 225 ? -18.355 3.239 22.815 1.00 95.38 225 GLN A N 1
ATOM 1809 C CA . GLN A 1 225 ? -19.763 3.553 22.543 1.00 95.38 225 GLN A CA 1
ATOM 1810 C C . GLN A 1 225 ? -20.586 3.546 23.843 1.00 95.38 225 GLN A C 1
ATOM 1812 O O . GLN A 1 225 ? -20.122 2.984 24.839 1.00 95.38 225 GLN A O 1
ATOM 1817 N N . PRO A 1 226 ? -21.814 4.088 23.842 1.00 95.69 226 PRO A N 1
ATOM 1818 C CA . PRO A 1 226 ? -22.718 3.977 24.989 1.00 95.69 226 PRO A CA 1
ATOM 1819 C C . PRO A 1 226 ? -23.199 2.544 25.263 1.00 95.69 226 PRO A C 1
ATOM 1821 O O . PRO A 1 226 ? -23.499 2.196 26.401 1.00 95.69 226 PRO A O 1
ATOM 1824 N N . GLU A 1 227 ? -23.268 1.689 24.234 1.00 95.94 227 GLU A N 1
ATOM 1825 C CA . GLU A 1 227 ? -23.740 0.306 24.372 1.00 95.94 227 GLU A CA 1
ATOM 1826 C C . GLU A 1 227 ? -22.725 -0.565 25.148 1.00 95.94 227 GLU A C 1
ATOM 1828 O O . GLU A 1 227 ? -21.619 -0.806 24.654 1.00 95.94 227 GLU A O 1
ATOM 1833 N N . PRO A 1 228 ? -23.071 -1.102 26.334 1.00 93.88 228 PRO A N 1
ATOM 1834 C CA . PRO A 1 228 ? -22.126 -1.821 27.195 1.00 93.88 228 PRO A CA 1
ATOM 1835 C C . PRO A 1 228 ? -21.436 -3.026 26.554 1.00 93.88 228 PRO A C 1
ATOM 1837 O O . PRO A 1 228 ? -20.240 -3.250 26.746 1.00 93.88 228 PRO A O 1
ATOM 1840 N N . ASP A 1 229 ? -22.187 -3.788 25.761 1.00 94.19 229 ASP A N 1
ATOM 1841 C CA . ASP A 1 229 ? -21.717 -5.015 25.121 1.00 94.19 229 ASP A CA 1
ATOM 1842 C C . ASP A 1 229 ? -20.992 -4.768 23.796 1.00 94.19 229 ASP A C 1
ATOM 1844 O O . ASP A 1 229 ? -20.599 -5.717 23.104 1.00 94.19 229 ASP A O 1
ATOM 1848 N N . TYR A 1 230 ? -20.764 -3.503 23.438 1.00 93.81 230 TYR A N 1
ATOM 1849 C CA . TYR A 1 230 ? -20.012 -3.175 22.245 1.00 93.81 230 TYR A CA 1
ATOM 1850 C C . TYR A 1 230 ? -18.580 -3.722 22.342 1.00 93.81 230 TYR A C 1
ATOM 1852 O O . TYR A 1 230 ? -17.909 -3.635 23.371 1.00 93.81 230 TYR A O 1
ATOM 1860 N N . TRP A 1 231 ? -18.083 -4.338 21.269 1.00 91.69 231 TRP A N 1
ATOM 1861 C CA . TRP A 1 231 ? -16.842 -5.118 21.346 1.00 91.69 231 TRP A CA 1
ATOM 1862 C C . TRP A 1 231 ? -15.621 -4.267 21.731 1.00 91.69 231 TRP A C 1
ATOM 1864 O O . TRP A 1 231 ? -14.762 -4.755 22.464 1.00 91.69 231 TRP A O 1
ATOM 1874 N N . VAL A 1 232 ? -15.570 -2.998 21.302 1.00 94.50 232 VAL A N 1
ATOM 1875 C CA . VAL A 1 232 ? -14.495 -2.056 21.665 1.00 94.50 232 VAL A CA 1
ATOM 1876 C C . VAL A 1 232 ? -14.511 -1.779 23.171 1.00 94.50 232 VAL A C 1
ATOM 1878 O O . VAL A 1 232 ? -13.457 -1.818 23.806 1.00 94.50 232 VAL A O 1
ATOM 1881 N N . ASN A 1 233 ? -15.700 -1.601 23.754 1.00 96.94 233 ASN A N 1
ATOM 1882 C CA . ASN A 1 233 ? -15.900 -1.399 25.191 1.00 96.94 233 ASN A CA 1
ATOM 1883 C C . ASN A 1 233 ? -15.387 -2.591 25.994 1.00 96.94 233 ASN A C 1
ATOM 1885 O O . ASN A 1 233 ? -14.584 -2.429 26.913 1.00 96.94 233 ASN A O 1
ATOM 1889 N N . ARG A 1 234 ? -15.765 -3.808 25.588 1.00 96.38 234 ARG A N 1
ATOM 1890 C CA . ARG A 1 234 ? -15.300 -5.043 26.238 1.00 96.38 234 ARG A CA 1
ATOM 1891 C C . ARG A 1 234 ? -13.787 -5.215 26.141 1.00 96.38 234 ARG A C 1
ATOM 1893 O O . ARG A 1 234 ? -13.150 -5.597 27.121 1.00 96.38 234 ARG A O 1
ATOM 1900 N N . CYS A 1 235 ? -13.200 -4.923 24.981 1.00 95.12 235 CYS A N 1
ATOM 1901 C CA . CYS A 1 235 ? -11.750 -4.975 24.804 1.00 95.12 235 CYS A CA 1
ATOM 1902 C C . CYS A 1 235 ? -11.029 -3.967 25.708 1.00 95.12 235 CYS A C 1
ATOM 1904 O O . CYS A 1 235 ? -10.015 -4.319 26.312 1.00 95.12 235 CYS A O 1
ATOM 1906 N N . ALA A 1 236 ? -11.553 -2.747 25.840 1.00 97.44 236 ALA A N 1
ATOM 1907 C CA . ALA A 1 236 ? -10.992 -1.744 26.736 1.00 97.44 236 ALA A CA 1
ATOM 1908 C C . ALA A 1 236 ? -11.128 -2.158 28.209 1.00 97.44 236 ALA A C 1
ATOM 1910 O O . ALA A 1 236 ? -10.133 -2.146 28.930 1.00 97.44 236 ALA A O 1
ATOM 1911 N N . ALA A 1 237 ? -12.313 -2.590 28.647 1.00 98.12 237 ALA A N 1
ATOM 1912 C CA . ALA A 1 237 ? -12.545 -3.045 30.019 1.00 98.12 237 ALA A CA 1
ATOM 1913 C C . ALA A 1 237 ? -11.593 -4.189 30.411 1.00 98.12 237 ALA A C 1
ATOM 1915 O O . ALA A 1 237 ? -10.932 -4.122 31.450 1.00 98.12 237 ALA A O 1
ATOM 1916 N N . LEU A 1 238 ? -11.425 -5.174 29.518 1.00 97.69 238 LEU A N 1
ATOM 1917 C CA . LEU A 1 238 ? -10.481 -6.277 29.697 1.00 97.69 238 LEU A CA 1
ATOM 1918 C C . LEU A 1 238 ? -9.031 -5.789 29.821 1.00 97.69 238 LEU A C 1
ATOM 1920 O O . LEU A 1 238 ? -8.303 -6.259 30.693 1.00 97.69 238 LEU A O 1
ATOM 1924 N N . TRP A 1 239 ? -8.609 -4.853 28.966 1.00 97.81 239 TRP A N 1
ATOM 1925 C CA . TRP A 1 239 ? -7.258 -4.289 28.999 1.00 97.81 239 TRP A CA 1
ATOM 1926 C C . TRP A 1 239 ? -6.960 -3.559 30.315 1.00 97.81 239 TRP A C 1
ATOM 1928 O O . TRP A 1 239 ? -5.880 -3.720 30.882 1.00 97.81 239 TRP A O 1
ATOM 1938 N N . TYR A 1 240 ? -7.921 -2.783 30.818 1.00 98.25 240 TYR A N 1
ATOM 1939 C CA . TYR A 1 240 ? -7.779 -2.023 32.062 1.00 98.25 240 TYR A CA 1
ATOM 1940 C C . TYR A 1 240 ? -8.061 -2.841 33.334 1.00 98.25 240 TYR A C 1
ATOM 1942 O O . TYR A 1 240 ? -7.801 -2.354 34.435 1.00 98.25 240 TYR A O 1
ATOM 1950 N N . GLY A 1 241 ? -8.568 -4.072 33.219 1.00 98.06 241 GLY A N 1
ATOM 1951 C CA . GLY A 1 241 ? -8.895 -4.918 34.372 1.00 98.06 241 GLY A CA 1
ATOM 1952 C C . GLY A 1 241 ? -10.086 -4.404 35.193 1.00 98.06 241 GLY A C 1
ATOM 1953 O O . GLY A 1 241 ? -10.099 -4.523 36.427 1.00 98.06 241 GLY A O 1
ATOM 1954 N N . VAL A 1 242 ? -11.068 -3.809 34.514 1.00 98.31 242 VAL A N 1
ATOM 1955 C CA . VAL A 1 242 ? -12.332 -3.331 35.096 1.00 98.31 242 VAL A CA 1
ATOM 1956 C C . VAL A 1 242 ? -13.520 -4.085 34.505 1.00 98.31 242 VAL A C 1
ATOM 1958 O O . VAL A 1 242 ? -13.376 -4.778 33.499 1.00 98.31 242 VAL A O 1
ATOM 1961 N N . ASP A 1 243 ? -14.683 -3.964 35.138 1.00 98.06 243 ASP A N 1
ATOM 1962 C CA . ASP A 1 243 ? -15.873 -4.725 34.757 1.00 98.06 243 ASP A CA 1
ATOM 1963 C C . ASP A 1 243 ? -16.533 -4.116 33.513 1.00 98.06 243 ASP A C 1
ATOM 1965 O O . ASP A 1 243 ? -16.988 -4.843 32.629 1.00 98.06 243 ASP A O 1
ATOM 1969 N N . GLN A 1 244 ? -16.531 -2.782 33.399 1.00 97.88 244 GLN A N 1
ATOM 1970 C CA . GLN A 1 244 ? -17.132 -2.079 32.269 1.00 97.88 244 GLN A CA 1
ATOM 1971 C C . GLN A 1 244 ? -16.459 -0.731 31.989 1.00 97.88 244 GLN A C 1
ATOM 1973 O O . GLN A 1 244 ? -16.101 0.004 32.909 1.00 97.88 244 GLN A O 1
ATOM 1978 N N . ILE A 1 245 ? -16.334 -0.392 30.702 1.00 98.00 245 ILE A N 1
ATOM 1979 C CA . ILE A 1 245 ? -16.008 0.958 30.229 1.00 98.00 245 ILE A CA 1
ATOM 1980 C C . ILE A 1 245 ? -16.976 1.307 29.102 1.00 98.00 245 ILE A C 1
ATOM 1982 O O . ILE A 1 245 ? -17.030 0.575 28.117 1.00 98.00 245 ILE A O 1
ATOM 1986 N N . ILE A 1 246 ? -17.702 2.414 29.229 1.00 97.44 246 ILE A N 1
ATOM 1987 C CA . ILE A 1 246 ? -18.607 2.936 28.193 1.00 97.44 246 ILE A CA 1
ATOM 1988 C C . ILE A 1 246 ? -18.311 4.411 27.932 1.00 97.44 246 ILE A C 1
ATOM 1990 O O . ILE A 1 246 ? -17.828 5.107 28.825 1.00 97.44 246 ILE A O 1
ATOM 1994 N N . ALA A 1 247 ? -18.575 4.875 26.713 1.00 95.88 247 ALA A N 1
ATOM 1995 C CA . ALA A 1 247 ? -18.526 6.301 26.399 1.00 95.88 247 ALA A CA 1
ATOM 1996 C C . ALA A 1 247 ? -19.871 6.971 26.716 1.00 95.88 247 ALA A C 1
ATOM 1998 O O . ALA A 1 247 ? -20.907 6.305 26.670 1.00 95.88 247 ALA A O 1
ATOM 1999 N N . ASP A 1 248 ? -19.853 8.265 27.032 1.00 91.12 248 ASP A N 1
ATOM 2000 C CA . ASP A 1 248 ? -21.065 9.087 26.990 1.00 91.12 248 ASP A CA 1
ATOM 2001 C C . ASP A 1 248 ? -21.576 9.272 25.542 1.00 91.12 248 ASP A C 1
ATOM 2003 O O . ASP A 1 248 ? -20.958 8.791 24.586 1.00 91.12 248 ASP A O 1
ATOM 2007 N N . GLU A 1 249 ? -22.784 9.832 25.398 1.00 80.75 249 GLU A N 1
ATOM 2008 C CA . GLU A 1 249 ? -23.421 10.088 24.090 1.00 80.75 249 GLU A CA 1
ATOM 2009 C C . GLU A 1 249 ? -22.774 11.250 23.327 1.00 80.75 249 GLU A C 1
ATOM 2011 O O . GLU A 1 249 ? -22.494 12.297 23.957 1.00 80.75 249 GLU A O 1
#

Foldseek 3Di:
DVVVVVVVVVVVVVVVVCVVPPPVLVVLCVVQNAFDDPVVLVVVLLVLLVVVLVCCCVVVVLVLVLLLLVLLLVLLVDDDPDPDLVVLVVVLVVLVVVLSVVQSVLQSVCCGRRVDGDDPVSCVVNSVSSSVSSSSVSSSVNNNCNVVQVVDVCNSVVSVVVSVVSVVVVCVVVVVVCVVCVVVVVVQVVLVVVQVVVLVVCVVVVDQAEETADDDADPPRDAFAQDFPPPNFVVVSVVSVGDTYHYDD

Sequence (249 aa):
MLLATAIIVAVSIIGLVILVLCPNNYERQLNAGLPNNINKLFEFGPVFGLNFIEYSIRGYSIPILAVLLIAILISLQTETPFIGFKETIIFGFVTIFISYLIIVANILPSLYALRAYPDARGLMPATFIIIVTFFIIGLCVGWLFREKIYRFEYLSDALQILLILILAIYFVHAGIKVFSEYPEYHERASLWDTRHAYILEKIKQGEKEILVPAIDSFYLTIELQPEPDYWVNRCAALWYGVDQIIADE

Secondary structure (DSSP, 8-state):
-HHHHHHHHHHHHHHHHHHHH-THHHHHHHHH-SPPPHHHHHHHHHHHHHHHHHHHHHHTHHHHHHHHHHHHHHHHHS--SSSSHHHHHHHHHHHHHHHHHHHHHHHHHHHHHTSSPPPTTTTHHHHHHHHHHHHHHHHHHHHHHHHHHHTSTTHHHHHHHHHHHHHHHHHHHHHHHHHHHHHHHHHHHHHHHHHHHHHHHHHHTT-SEEEE-----BTTB----SSTT-HHHHHHHHHHT-SEEEE--